Protein AF-A0A261TR67-F1 (afdb_monomer)

Radius of gyration: 23.07 Å; Cα contacts (8 Å, |Δi|>4): 241; chains: 1; bounding box: 90×41×58 Å

Solvent-accessible surface area (backbone atoms only — not comparable to full-atom values): 12686 Å² total; per-residue (Å²): 135,88,83,82,87,82,83,81,77,80,76,78,80,74,73,77,70,72,85,64,72,70,52,46,44,78,29,53,44,101,63,82,60,62,86,88,35,50,34,33,52,37,39,46,48,44,19,49,58,46,44,70,34,69,72,53,42,67,72,43,60,90,45,54,62,70,57,32,28,51,49,45,49,51,26,34,62,55,1,59,35,19,45,54,69,69,60,56,57,69,42,44,64,58,53,39,48,50,48,70,70,29,52,55,68,45,23,29,41,40,60,53,19,77,76,72,42,73,63,52,30,49,54,29,50,37,59,44,20,47,80,37,66,81,48,37,58,63,52,40,52,53,54,50,51,11,37,52,22,36,77,67,62,44,63,75,42,60,31,59,51,66,62,27,50,54,38,49,51,53,52,48,71,68,42,59,68,73,59,28,55,49,48,54,53,59,73,67,59,90,77,92,53,79,69,46,35,52,49,54,33,51,46,51,45,52,54,43,53,49,45,71,70,43,57,71,71,49,34,55,38,63,74,32,47,61,59,129

Structure (mmCIF, N/CA/C/O backbone):
data_AF-A0A261TR67-F1
#
_entry.id   AF-A0A261TR67-F1
#
loop_
_atom_site.group_PDB
_atom_site.id
_atom_site.type_symbol
_atom_site.label_atom_id
_atom_site.label_alt_id
_atom_site.label_comp_id
_atom_site.label_asym_id
_atom_site.label_entity_id
_atom_site.label_seq_id
_atom_site.pdbx_PDB_ins_code
_atom_site.Cartn_x
_atom_site.Cartn_y
_atom_site.Cartn_z
_atom_site.occupancy
_atom_site.B_iso_or_equiv
_atom_site.auth_seq_id
_atom_site.auth_comp_id
_atom_site.auth_asym_id
_atom_site.auth_atom_id
_atom_site.pdbx_PDB_model_num
ATOM 1 N N . MET A 1 1 ? 69.661 -19.006 -27.557 1.00 36.47 1 MET A N 1
ATOM 2 C CA . MET A 1 1 ? 69.128 -17.652 -27.284 1.00 36.47 1 MET A CA 1
ATOM 3 C C . MET A 1 1 ? 68.486 -17.147 -28.569 1.00 36.47 1 MET A C 1
ATOM 5 O O . MET A 1 1 ? 69.195 -17.077 -29.557 1.00 36.47 1 MET A O 1
ATOM 9 N N . LEU A 1 2 ? 67.144 -17.154 -28.618 1.00 39.19 2 LEU A N 1
ATOM 10 C CA . LEU A 1 2 ? 66.242 -15.979 -28.753 1.00 39.19 2 LEU A CA 1
ATOM 11 C C . LEU A 1 2 ? 66.043 -15.551 -30.225 1.00 39.19 2 LEU A C 1
ATOM 13 O O . LEU A 1 2 ? 67.024 -15.394 -30.930 1.00 39.19 2 LEU A O 1
ATOM 17 N N . ALA A 1 3 ? 64.848 -15.306 -30.766 1.00 37.69 3 ALA A N 1
ATOM 18 C CA . ALA A 1 3 ? 63.464 -15.450 -30.310 1.00 37.69 3 ALA A CA 1
ATOM 19 C C . ALA A 1 3 ? 62.542 -15.395 -31.556 1.00 37.69 3 ALA A C 1
ATOM 21 O O . ALA A 1 3 ? 62.846 -14.682 -32.511 1.00 37.69 3 ALA A O 1
ATOM 22 N N . LEU A 1 4 ? 61.426 -16.132 -31.542 1.00 41.47 4 LEU A N 1
ATOM 23 C CA . LEU A 1 4 ? 60.324 -16.047 -32.517 1.00 41.47 4 LEU A CA 1
ATOM 24 C C . LEU A 1 4 ? 59.269 -15.039 -32.020 1.00 41.47 4 LEU A C 1
ATOM 26 O O . LEU A 1 4 ? 59.035 -14.992 -30.809 1.00 41.47 4 LEU A O 1
ATOM 30 N N . PRO A 1 5 ? 58.582 -14.281 -32.896 1.00 50.47 5 PRO A N 1
ATOM 31 C CA . PRO A 1 5 ? 57.490 -13.417 -32.470 1.00 50.47 5 PRO A CA 1
ATOM 32 C C . PRO A 1 5 ? 56.182 -14.215 -32.346 1.00 50.47 5 PRO A C 1
ATOM 34 O O . PRO A 1 5 ? 55.689 -14.795 -33.313 1.00 50.47 5 PRO A O 1
ATOM 37 N N . LEU A 1 6 ? 55.608 -14.221 -31.139 1.00 40.62 6 LEU A N 1
ATOM 38 C CA . LEU A 1 6 ? 54.228 -14.633 -30.887 1.00 40.62 6 LEU A CA 1
ATOM 39 C C . LEU A 1 6 ? 53.278 -13.538 -31.387 1.00 40.62 6 LEU A C 1
ATOM 41 O O . LEU A 1 6 ? 53.292 -12.417 -30.879 1.00 40.62 6 LEU A O 1
ATOM 45 N N . MET A 1 7 ? 52.409 -13.880 -32.337 1.00 42.78 7 MET A N 1
ATOM 46 C CA . MET A 1 7 ? 51.213 -13.094 -32.619 1.00 42.78 7 MET A CA 1
ATOM 47 C C . MET A 1 7 ? 50.158 -13.389 -31.553 1.00 42.78 7 MET A C 1
ATOM 49 O O . MET A 1 7 ? 49.581 -14.475 -31.510 1.00 42.78 7 MET A O 1
ATOM 53 N N . ALA A 1 8 ? 49.914 -12.411 -30.685 1.00 43.06 8 ALA A N 1
ATOM 54 C CA . ALA A 1 8 ? 48.791 -12.418 -29.766 1.00 43.06 8 ALA A CA 1
ATOM 55 C C . ALA A 1 8 ? 47.503 -12.123 -30.551 1.00 43.06 8 ALA A C 1
ATOM 57 O O . ALA A 1 8 ? 47.230 -10.983 -30.923 1.00 43.06 8 ALA A O 1
ATOM 58 N N . GLN A 1 9 ? 46.707 -13.160 -30.810 1.00 46.25 9 GLN A N 1
ATOM 59 C CA . GLN A 1 9 ? 45.303 -12.983 -31.164 1.00 46.25 9 GLN A CA 1
ATOM 60 C C . GLN A 1 9 ? 44.569 -12.481 -29.919 1.00 46.25 9 GLN A C 1
ATOM 62 O O . GLN A 1 9 ? 44.330 -13.231 -28.973 1.00 46.25 9 GLN A O 1
ATOM 67 N N . ALA A 1 10 ? 44.225 -11.196 -29.917 1.00 41.97 10 ALA A N 1
ATOM 68 C CA . ALA A 1 10 ? 43.250 -10.651 -28.992 1.00 41.97 10 ALA A CA 1
ATOM 69 C C . ALA A 1 10 ? 41.889 -11.281 -29.317 1.00 41.97 10 ALA A C 1
ATOM 71 O O . ALA A 1 10 ? 41.207 -10.874 -30.255 1.00 41.97 10 ALA A O 1
ATOM 72 N N . GLN A 1 11 ? 41.508 -12.307 -28.557 1.00 43.16 11 GLN A N 1
ATOM 73 C CA . GLN A 1 11 ? 40.120 -12.738 -28.481 1.00 43.16 11 GLN A CA 1
ATOM 74 C C . GLN A 1 11 ? 39.342 -11.613 -27.800 1.00 43.16 11 GLN A C 1
ATOM 76 O O . GLN A 1 11 ? 39.343 -11.473 -26.578 1.00 43.16 11 GLN A O 1
ATOM 81 N N . THR A 1 12 ? 38.700 -10.774 -28.605 1.00 43.53 12 THR A N 1
ATOM 82 C CA . THR A 1 12 ? 37.614 -9.909 -28.165 1.00 43.53 12 THR A CA 1
ATOM 83 C C . THR A 1 12 ? 36.495 -10.808 -27.656 1.00 43.53 12 THR A C 1
ATOM 85 O O . THR A 1 12 ? 35.654 -11.293 -28.409 1.00 43.53 12 THR A O 1
ATOM 88 N N . GLY A 1 13 ? 36.507 -11.054 -26.347 1.00 39.78 13 GLY A N 1
ATOM 89 C CA . GLY A 1 13 ? 35.371 -11.578 -25.606 1.00 39.78 13 GLY A CA 1
ATOM 90 C C . GLY A 1 13 ? 34.236 -10.566 -25.673 1.00 39.78 13 GLY A C 1
ATOM 91 O O . GLY A 1 13 ? 34.026 -9.784 -24.749 1.00 39.78 13 GLY A O 1
ATOM 92 N N . GLN A 1 14 ? 33.521 -10.556 -26.795 1.00 41.66 14 GLN A N 1
ATOM 93 C CA . GLN A 1 14 ? 32.217 -9.938 -26.918 1.00 41.66 14 GLN A CA 1
ATOM 94 C C . GLN A 1 14 ? 31.299 -10.750 -26.008 1.00 41.66 14 GLN A C 1
ATOM 96 O O . GLN A 1 14 ? 30.750 -11.779 -26.396 1.00 41.66 14 GLN A O 1
ATOM 101 N N . ALA A 1 15 ? 31.213 -10.334 -24.744 1.00 41.44 15 ALA A N 1
ATOM 102 C CA . ALA A 1 15 ? 30.193 -10.813 -23.840 1.00 41.44 15 ALA A CA 1
ATOM 103 C C . ALA A 1 15 ? 28.859 -10.563 -24.542 1.00 41.44 15 ALA A C 1
ATOM 105 O O . ALA A 1 15 ? 28.424 -9.418 -24.667 1.00 41.44 15 ALA A O 1
ATOM 106 N N . MET A 1 16 ? 28.247 -11.633 -25.050 1.00 37.16 16 MET A N 1
ATOM 107 C CA . MET A 1 16 ? 26.843 -11.652 -25.418 1.00 37.16 16 MET A CA 1
ATOM 108 C C . MET A 1 16 ? 26.071 -11.207 -24.178 1.00 37.16 16 MET A C 1
ATOM 110 O O . MET A 1 16 ? 25.740 -12.017 -23.310 1.00 37.16 16 MET A O 1
ATOM 114 N N . ARG A 1 17 ? 25.814 -9.900 -24.057 1.00 47.16 17 ARG A N 1
ATOM 115 C CA . ARG A 1 17 ? 24.726 -9.405 -23.227 1.00 47.16 17 ARG A CA 1
ATOM 116 C C . ARG A 1 17 ? 23.510 -10.132 -23.764 1.00 47.16 17 ARG A C 1
ATOM 118 O O . ARG A 1 17 ? 23.147 -9.970 -24.920 1.00 47.16 17 ARG A O 1
ATOM 125 N N . SER A 1 18 ? 22.983 -11.043 -22.958 1.00 44.88 18 SER A N 1
ATOM 126 C CA . SER A 1 18 ? 21.746 -11.741 -23.257 1.00 44.88 18 SER A CA 1
ATOM 127 C C . SER A 1 18 ? 20.700 -10.666 -23.561 1.00 44.88 18 SER A C 1
ATOM 129 O O . SER A 1 18 ? 20.224 -10.023 -22.629 1.00 44.88 18 SER A O 1
ATOM 131 N N . ASP A 1 19 ? 20.340 -10.506 -24.836 1.00 59.09 19 ASP A N 1
ATOM 132 C CA . ASP A 1 19 ? 19.282 -9.624 -25.369 1.00 59.09 19 ASP A CA 1
ATOM 133 C C . ASP A 1 19 ? 17.875 -10.007 -24.875 1.00 59.09 19 ASP A C 1
ATOM 135 O O . ASP A 1 19 ? 16.849 -9.655 -25.456 1.00 59.09 19 ASP A O 1
ATOM 139 N N . ARG A 1 20 ? 17.791 -10.777 -23.786 1.00 64.62 20 ARG A N 1
ATOM 140 C CA . ARG A 1 20 ? 16.518 -11.070 -23.156 1.00 64.62 20 ARG A CA 1
ATOM 141 C C . ARG A 1 20 ? 15.983 -9.766 -22.571 1.00 64.62 20 ARG A C 1
ATOM 143 O O . ARG A 1 20 ? 16.667 -9.179 -21.729 1.00 64.62 20 ARG A O 1
ATOM 150 N N . PRO A 1 21 ? 14.770 -9.340 -22.967 1.00 76.44 21 PRO A N 1
ATOM 151 C CA . PRO A 1 21 ? 14.120 -8.213 -22.327 1.00 76.44 21 PRO A CA 1
ATOM 152 C C . PRO A 1 21 ? 14.059 -8.497 -20.827 1.00 76.44 21 PRO A C 1
ATOM 154 O O . PRO A 1 21 ? 13.651 -9.579 -20.399 1.00 76.44 21 PRO A O 1
ATOM 157 N N . ARG A 1 22 ? 14.535 -7.539 -20.039 1.00 90.56 22 ARG A N 1
ATOM 158 C CA . ARG A 1 22 ? 14.594 -7.620 -18.585 1.00 90.56 22 ARG A CA 1
ATOM 159 C C . ARG A 1 22 ? 13.969 -6.359 -18.007 1.00 90.56 22 ARG A C 1
ATOM 161 O O . ARG A 1 22 ? 14.092 -5.288 -18.595 1.00 90.56 22 ARG A O 1
ATOM 168 N N . VAL A 1 23 ? 13.297 -6.529 -16.876 1.00 95.44 23 VAL A N 1
ATOM 169 C CA . VAL A 1 23 ? 12.842 -5.441 -16.015 1.00 95.44 23 VAL A CA 1
ATOM 170 C C . VAL A 1 23 ? 13.986 -5.078 -15.077 1.00 95.44 23 VAL A C 1
ATOM 172 O O . VAL A 1 23 ? 14.542 -5.948 -14.395 1.00 95.44 23 VAL A O 1
ATOM 175 N N . GLU A 1 24 ? 14.337 -3.803 -15.040 1.00 94.44 24 GLU A N 1
ATOM 176 C CA . GLU A 1 24 ? 15.326 -3.252 -14.116 1.00 94.44 24 GLU A CA 1
ATOM 177 C C . GLU A 1 24 ? 14.637 -2.537 -12.948 1.00 94.44 24 GLU A C 1
ATOM 179 O O . GLU A 1 24 ? 13.488 -2.118 -13.058 1.00 94.44 24 GLU A O 1
ATOM 184 N N . ALA A 1 25 ? 15.321 -2.364 -11.811 1.00 92.56 25 ALA A N 1
ATOM 185 C CA . ALA A 1 25 ? 14.767 -1.600 -10.686 1.00 92.56 25 ALA A CA 1
ATOM 186 C C . ALA A 1 25 ? 14.358 -0.175 -11.110 1.00 92.56 25 ALA A C 1
ATOM 188 O O . ALA A 1 25 ? 13.331 0.345 -10.677 1.00 92.56 25 ALA A O 1
ATOM 189 N N . ALA A 1 26 ? 15.123 0.402 -12.037 1.00 91.69 26 ALA A N 1
ATOM 190 C CA . ALA A 1 26 ? 14.907 1.720 -12.618 1.00 91.69 26 ALA A CA 1
ATOM 191 C C . ALA A 1 26 ? 13.703 1.800 -13.583 1.00 91.69 26 ALA A C 1
ATOM 193 O O . ALA A 1 26 ? 13.310 2.908 -13.954 1.00 91.69 26 ALA A O 1
ATOM 194 N N . ASP A 1 27 ? 13.133 0.655 -13.985 1.00 94.38 27 ASP A N 1
ATOM 195 C CA . ASP A 1 27 ? 11.850 0.568 -14.697 1.00 94.38 27 ASP A CA 1
ATOM 196 C C . ASP A 1 27 ? 10.668 0.579 -13.718 1.00 94.38 27 ASP A C 1
ATOM 198 O O . ASP A 1 27 ? 9.533 0.819 -14.122 1.00 94.38 27 ASP A O 1
ATOM 202 N N . LEU A 1 28 ? 10.907 0.274 -12.436 1.00 93.38 28 LEU A N 1
ATOM 203 C CA . LEU A 1 28 ? 9.841 0.092 -11.460 1.00 93.38 28 LEU A CA 1
ATOM 204 C C . LEU A 1 28 ? 9.431 1.401 -10.797 1.00 93.38 28 LEU A C 1
ATOM 206 O O . LEU A 1 28 ? 8.238 1.593 -10.628 1.00 93.38 28 LEU A O 1
ATOM 210 N N . TYR A 1 29 ? 10.340 2.286 -10.390 1.00 90.12 29 TYR A N 1
ATOM 211 C CA . TYR A 1 29 ? 9.968 3.491 -9.633 1.00 90.12 29 TYR A CA 1
ATOM 212 C C . TYR A 1 29 ? 10.793 4.716 -10.034 1.00 90.12 29 TYR A C 1
ATOM 214 O O . TYR A 1 29 ? 11.961 4.598 -10.398 1.00 90.12 29 TYR A O 1
ATOM 222 N N . TYR A 1 30 ? 10.211 5.910 -9.868 1.00 84.56 30 TYR A N 1
ATOM 223 C CA . TYR A 1 30 ? 10.920 7.199 -9.916 1.00 84.56 30 TYR A CA 1
ATOM 224 C C . TYR A 1 30 ? 11.693 7.466 -8.610 1.00 84.56 30 TYR A C 1
ATOM 226 O O . TYR A 1 30 ? 11.598 8.535 -8.011 1.00 84.56 30 TYR A O 1
ATOM 234 N N . TYR A 1 31 ? 12.399 6.454 -8.113 1.00 83.88 31 TYR A N 1
ATOM 235 C CA . TYR A 1 31 ? 13.198 6.526 -6.898 1.00 83.88 31 TYR A CA 1
ATOM 236 C C . TYR A 1 31 ? 14.335 5.509 -6.976 1.00 83.88 31 TYR A C 1
ATOM 238 O O . TYR A 1 31 ? 14.102 4.328 -7.234 1.00 83.88 31 TYR A O 1
ATOM 246 N N . GLU A 1 32 ? 15.553 5.977 -6.727 1.00 86.12 32 GLU A N 1
ATOM 247 C CA . GLU A 1 32 ? 16.759 5.157 -6.685 1.00 86.12 32 GLU A CA 1
ATOM 248 C C . GLU A 1 32 ? 17.274 5.148 -5.235 1.00 86.12 32 GLU A C 1
ATOM 250 O O . GLU A 1 32 ? 17.797 6.166 -4.771 1.00 86.12 32 GLU A O 1
ATOM 255 N N . PRO A 1 33 ? 17.079 4.052 -4.473 1.00 85.00 33 PRO A N 1
ATOM 256 C CA . PRO A 1 33 ? 17.639 3.947 -3.130 1.00 85.00 33 PRO A CA 1
ATOM 257 C C . PRO A 1 33 ? 19.173 3.900 -3.168 1.00 85.00 33 PRO A C 1
ATOM 259 O O . PRO A 1 33 ? 19.755 3.551 -4.202 1.00 85.00 33 PRO A O 1
ATOM 262 N N . PRO A 1 34 ? 19.845 4.194 -2.039 1.00 86.81 34 PRO A N 1
ATOM 263 C CA . PRO A 1 34 ? 21.294 4.077 -1.934 1.00 86.81 34 PRO A CA 1
ATOM 264 C C . PRO A 1 34 ? 21.795 2.704 -2.403 1.00 86.81 34 PRO A C 1
ATOM 266 O O . PRO A 1 34 ? 21.277 1.657 -2.003 1.00 86.81 34 PRO A O 1
ATOM 269 N N . ALA A 1 35 ? 22.815 2.703 -3.263 1.00 87.56 35 ALA A N 1
ATOM 270 C CA . ALA A 1 35 ? 23.365 1.473 -3.821 1.00 87.56 35 ALA A CA 1
ATOM 271 C C . ALA A 1 35 ? 23.873 0.539 -2.709 1.00 87.56 35 ALA A C 1
ATOM 273 O O . ALA A 1 35 ? 24.618 0.954 -1.825 1.00 87.56 35 ALA A O 1
ATOM 274 N N . GLY A 1 36 ? 23.477 -0.735 -2.767 1.00 86.00 36 GLY A N 1
ATOM 275 C CA . GLY A 1 36 ? 23.843 -1.742 -1.764 1.00 86.00 36 GLY A CA 1
ATOM 276 C C . GLY A 1 36 ? 22.992 -1.734 -0.487 1.00 86.00 36 GLY A C 1
ATOM 277 O O . GLY A 1 36 ? 23.157 -2.642 0.325 1.00 86.00 36 GLY A O 1
ATOM 278 N N . GLY A 1 37 ? 22.068 -0.778 -0.330 1.00 92.06 37 GLY A N 1
ATOM 279 C CA . GLY A 1 37 ? 21.090 -0.762 0.760 1.00 92.06 37 GLY A CA 1
ATOM 280 C C . GLY A 1 37 ? 20.071 -1.901 0.667 1.00 92.06 37 GLY A C 1
ATOM 281 O O . GLY A 1 37 ? 19.875 -2.514 -0.393 1.00 92.06 37 GLY A O 1
ATOM 282 N N . ILE A 1 38 ? 19.388 -2.186 1.776 1.00 94.38 38 ILE A N 1
ATOM 283 C CA . ILE A 1 38 ? 18.350 -3.224 1.839 1.00 94.38 38 ILE A CA 1
ATOM 284 C C . ILE A 1 38 ? 17.215 -2.892 0.861 1.00 94.38 38 ILE A C 1
ATOM 286 O O . ILE A 1 38 ? 16.735 -3.783 0.152 1.00 94.38 38 ILE A O 1
ATOM 290 N N . ALA A 1 39 ? 16.844 -1.614 0.750 1.00 93.12 39 ALA A N 1
ATOM 291 C CA . ALA A 1 39 ? 15.836 -1.148 -0.197 1.00 93.12 39 ALA A CA 1
ATOM 292 C C . ALA A 1 39 ? 16.243 -1.416 -1.659 1.00 93.12 39 ALA A C 1
ATOM 294 O O . ALA A 1 39 ? 15.438 -1.915 -2.451 1.00 93.12 39 ALA A O 1
ATOM 295 N N . ALA A 1 40 ? 17.508 -1.159 -2.014 1.00 94.00 40 ALA A N 1
ATOM 296 C CA . ALA A 1 40 ? 18.038 -1.440 -3.350 1.00 94.00 40 ALA A CA 1
ATOM 297 C C . ALA A 1 40 ? 18.006 -2.942 -3.665 1.00 94.00 40 ALA A C 1
ATOM 299 O O . ALA A 1 40 ? 17.540 -3.358 -4.728 1.00 94.00 40 ALA A O 1
ATOM 300 N N . VAL A 1 41 ? 18.415 -3.780 -2.707 1.00 95.31 41 VAL A N 1
ATOM 301 C CA . VAL A 1 41 ? 18.370 -5.241 -2.854 1.00 95.31 41 VAL A CA 1
ATOM 302 C C . VAL A 1 41 ? 16.934 -5.745 -3.020 1.00 95.31 41 VAL A C 1
ATOM 304 O O . VAL A 1 41 ? 16.692 -6.644 -3.835 1.00 95.31 41 VAL A O 1
ATOM 307 N N . ALA A 1 42 ? 15.977 -5.191 -2.272 1.00 95.00 42 ALA A N 1
ATOM 308 C CA . ALA A 1 42 ? 14.564 -5.543 -2.379 1.00 95.00 42 ALA A CA 1
ATOM 309 C C . ALA A 1 42 ? 13.998 -5.198 -3.767 1.00 95.00 42 ALA A C 1
ATOM 311 O O . ALA A 1 42 ? 13.359 -6.050 -4.392 1.00 95.00 42 ALA A O 1
ATOM 312 N N . LEU A 1 43 ? 14.304 -4.003 -4.286 1.00 94.94 43 LEU A N 1
ATOM 313 C CA . LEU A 1 43 ? 13.918 -3.579 -5.634 1.00 94.94 43 LEU A CA 1
ATOM 314 C C . LEU A 1 43 ? 14.517 -4.459 -6.728 1.00 94.94 43 LEU A C 1
ATOM 316 O O . LEU A 1 43 ? 13.800 -4.910 -7.622 1.00 94.94 43 LEU A O 1
ATOM 320 N N . ASP A 1 44 ? 15.805 -4.774 -6.636 1.00 95.31 44 ASP A N 1
ATOM 321 C CA . ASP A 1 44 ? 16.465 -5.654 -7.600 1.00 95.31 44 ASP A CA 1
ATOM 322 C C . ASP A 1 44 ? 15.878 -7.067 -7.589 1.00 95.31 44 ASP A C 1
ATOM 324 O O . ASP A 1 44 ? 15.826 -7.752 -8.616 1.00 95.31 44 ASP A O 1
ATOM 328 N N . ARG A 1 45 ? 15.460 -7.560 -6.417 1.00 96.50 45 ARG A N 1
ATOM 329 C CA . ARG A 1 45 ? 14.744 -8.838 -6.305 1.00 96.50 45 ARG A CA 1
ATOM 330 C C . ARG A 1 45 ? 13.369 -8.752 -6.962 1.00 96.50 45 ARG A C 1
ATOM 332 O O . ARG A 1 45 ? 13.089 -9.603 -7.799 1.00 96.50 45 ARG A O 1
ATOM 339 N N . LEU A 1 46 ? 12.584 -7.710 -6.682 1.00 97.38 46 LEU A N 1
ATOM 340 C CA . LEU A 1 46 ? 11.289 -7.484 -7.333 1.00 97.38 46 LEU A CA 1
ATOM 341 C C . LEU A 1 46 ? 11.422 -7.449 -8.864 1.00 97.38 46 LEU A C 1
ATOM 343 O O . LEU A 1 46 ? 10.726 -8.180 -9.566 1.00 97.38 46 LEU A O 1
ATOM 347 N N . ALA A 1 47 ? 12.371 -6.667 -9.384 1.00 97.12 47 ALA A N 1
ATOM 348 C CA . ALA A 1 47 ? 12.634 -6.552 -10.816 1.00 97.12 47 ALA A CA 1
ATOM 349 C C . ALA A 1 47 ? 13.036 -7.900 -11.441 1.00 97.12 47 ALA A C 1
ATOM 351 O O . ALA A 1 47 ? 12.565 -8.263 -12.522 1.00 97.12 47 ALA A O 1
ATOM 352 N N . ARG A 1 48 ? 13.862 -8.696 -10.746 1.00 97.06 48 ARG A N 1
ATOM 353 C CA . ARG A 1 48 ? 14.209 -10.063 -11.175 1.00 97.06 48 ARG A CA 1
ATOM 354 C C . ARG A 1 48 ? 13.007 -10.998 -11.181 1.00 97.06 48 ARG A C 1
ATOM 356 O O . ARG A 1 48 ? 12.870 -11.770 -12.126 1.00 97.06 48 ARG A O 1
ATOM 363 N N . ASP A 1 49 ? 12.161 -10.947 -10.161 1.00 97.88 49 ASP A N 1
ATOM 364 C CA . ASP A 1 49 ? 10.991 -11.819 -10.062 1.00 97.88 49 ASP A CA 1
ATOM 365 C C . ASP A 1 49 ? 9.961 -11.493 -11.146 1.00 97.88 49 ASP A C 1
ATOM 367 O O . ASP A 1 49 ? 9.442 -12.406 -11.789 1.00 97.88 49 ASP A O 1
ATOM 371 N N . LEU A 1 50 ? 9.754 -10.205 -11.435 1.00 98.00 50 LEU A N 1
ATOM 372 C CA . LEU A 1 50 ? 8.935 -9.728 -12.551 1.00 98.00 50 LEU A CA 1
ATOM 373 C C . LEU A 1 50 ? 9.536 -10.110 -13.910 1.00 98.00 50 LEU A C 1
ATOM 375 O O . LEU A 1 50 ? 8.819 -10.573 -14.792 1.00 98.00 50 LEU A O 1
ATOM 379 N N . SER A 1 51 ? 10.861 -10.026 -14.063 1.00 97.00 51 SER A N 1
ATOM 380 C CA . SER A 1 51 ? 11.558 -10.462 -15.284 1.00 97.00 51 SER A CA 1
ATOM 381 C C . SER A 1 51 ? 11.415 -11.960 -15.571 1.00 97.00 51 SER A C 1
ATOM 383 O O . SER A 1 51 ? 11.663 -12.396 -16.691 1.00 97.00 51 SER A O 1
ATOM 385 N N . ARG A 1 52 ? 11.049 -12.773 -14.574 1.00 96.69 52 ARG A N 1
ATOM 386 C CA . ARG A 1 52 ? 10.800 -14.212 -14.753 1.00 96.69 52 ARG A CA 1
ATOM 387 C C . ARG A 1 52 ? 9.379 -14.511 -15.224 1.00 96.69 52 ARG A C 1
ATOM 389 O O . ARG A 1 52 ? 9.107 -15.655 -15.573 1.00 96.69 52 ARG A O 1
ATOM 396 N N . GLN A 1 53 ? 8.491 -13.517 -15.244 1.00 97.62 53 GLN A N 1
ATOM 397 C CA . GLN A 1 53 ? 7.098 -13.688 -15.643 1.00 97.62 53 GLN A CA 1
ATOM 398 C C . GLN A 1 53 ? 6.935 -13.407 -17.147 1.00 97.62 53 GLN A C 1
ATOM 400 O O . GLN A 1 53 ? 7.107 -12.263 -17.578 1.00 97.62 53 GLN A O 1
ATOM 405 N N . PRO A 1 54 ? 6.553 -14.403 -17.973 1.00 96.00 54 PRO A N 1
ATOM 406 C CA . PRO A 1 54 ? 6.378 -14.206 -19.414 1.00 96.00 54 PRO A CA 1
ATOM 407 C C . PRO A 1 54 ? 5.325 -13.147 -19.761 1.00 96.00 54 PRO A C 1
ATOM 409 O O . PRO A 1 54 ? 5.467 -12.437 -20.752 1.00 96.00 54 PRO A O 1
ATOM 412 N N . GLU A 1 55 ? 4.268 -13.024 -18.953 1.00 96.06 55 GLU A N 1
ATOM 413 C CA . GLU A 1 55 ? 3.238 -11.991 -19.119 1.00 96.06 55 GLU A CA 1
ATOM 414 C C . GLU A 1 55 ? 3.750 -10.575 -18.871 1.00 96.06 55 GLU A C 1
ATOM 416 O O . GLU A 1 55 ? 3.391 -9.687 -19.638 1.00 96.06 55 GLU A O 1
ATOM 421 N N . VAL A 1 56 ? 4.642 -10.374 -17.896 1.00 97.44 56 VAL A N 1
ATOM 422 C CA . VAL A 1 56 ? 5.293 -9.073 -17.683 1.00 97.44 56 VAL A CA 1
ATOM 423 C C . VAL A 1 56 ? 6.160 -8.734 -18.889 1.00 97.44 56 VAL A C 1
ATOM 425 O O . VAL A 1 56 ? 5.978 -7.682 -19.496 1.00 97.44 56 VAL A O 1
ATOM 428 N N . LEU A 1 57 ? 7.060 -9.645 -19.281 1.00 96.06 57 LEU A N 1
ATOM 429 C CA . LEU A 1 57 ? 7.981 -9.409 -20.396 1.00 96.06 57 LEU A CA 1
ATOM 430 C C . LEU A 1 57 ? 7.241 -9.086 -21.694 1.00 96.06 57 LEU A C 1
ATOM 432 O O . LEU A 1 57 ? 7.675 -8.212 -22.436 1.00 96.06 57 LEU A O 1
ATOM 436 N N . ARG A 1 58 ? 6.107 -9.745 -21.952 1.00 95.25 58 ARG A N 1
ATOM 437 C CA . ARG A 1 58 ? 5.278 -9.482 -23.133 1.00 95.25 58 ARG A CA 1
ATOM 438 C C . ARG A 1 58 ? 4.737 -8.053 -23.169 1.00 95.25 58 ARG A C 1
ATOM 440 O O . ARG A 1 58 ? 4.683 -7.486 -24.251 1.00 95.25 58 ARG A O 1
ATOM 447 N N . GLN A 1 59 ? 4.344 -7.493 -22.023 1.00 96.12 59 GLN A N 1
ATOM 448 C CA . GLN A 1 59 ? 3.813 -6.127 -21.958 1.00 96.12 59 GLN A CA 1
ATOM 449 C C . GLN A 1 59 ? 4.903 -5.067 -22.112 1.00 96.12 59 GLN A C 1
ATOM 451 O O . GLN A 1 59 ? 4.663 -4.025 -22.708 1.00 96.12 59 GLN A O 1
ATOM 456 N N . VAL A 1 60 ? 6.104 -5.325 -21.586 1.00 95.75 60 VAL A N 1
ATOM 457 C CA . VAL A 1 60 ? 7.151 -4.293 -21.483 1.00 95.75 60 VAL A CA 1
ATOM 458 C C . VAL A 1 60 ? 8.238 -4.378 -22.551 1.00 95.75 60 VAL A C 1
ATOM 460 O O . VAL A 1 60 ? 9.059 -3.466 -22.644 1.00 95.75 60 VAL A O 1
ATOM 463 N N . ARG A 1 61 ? 8.278 -5.458 -23.346 1.00 93.19 61 ARG A N 1
ATOM 464 C CA . ARG A 1 61 ? 9.366 -5.735 -24.302 1.00 93.19 61 ARG A CA 1
ATOM 465 C C . ARG A 1 61 ? 9.657 -4.549 -25.215 1.00 93.19 61 ARG A C 1
ATOM 467 O O . ARG A 1 61 ? 10.816 -4.172 -25.346 1.00 93.19 61 ARG A O 1
ATOM 474 N N . ASP A 1 62 ? 8.606 -3.976 -25.791 1.00 93.81 62 ASP A N 1
ATOM 475 C CA . ASP A 1 62 ? 8.704 -2.955 -26.838 1.00 93.81 62 ASP A CA 1
ATOM 476 C C . ASP A 1 62 ? 8.527 -1.527 -26.274 1.00 93.81 62 ASP A C 1
ATOM 478 O O . ASP A 1 62 ? 8.476 -0.557 -27.025 1.00 93.81 62 ASP A O 1
ATOM 482 N N . LEU A 1 63 ? 8.439 -1.394 -24.943 1.00 95.38 63 LEU A N 1
ATOM 483 C CA . LEU A 1 63 ? 8.326 -0.115 -24.245 1.00 95.38 63 LEU A CA 1
ATOM 484 C C . LEU A 1 63 ? 9.710 0.442 -23.903 1.00 95.38 63 LEU A C 1
ATOM 486 O O . LEU A 1 63 ? 10.579 -0.295 -23.423 1.00 95.38 63 LEU A O 1
ATOM 490 N N . ASP A 1 64 ? 9.883 1.754 -24.071 1.00 94.75 64 ASP A N 1
ATOM 491 C CA . ASP A 1 64 ? 11.015 2.480 -23.493 1.00 94.75 64 ASP A CA 1
ATOM 492 C C . ASP A 1 64 ? 10.897 2.590 -21.961 1.00 94.75 64 ASP A C 1
ATOM 494 O O . ASP A 1 64 ? 9.868 2.263 -21.363 1.00 94.75 64 ASP A O 1
ATOM 498 N N . ARG A 1 65 ? 11.958 3.067 -21.302 1.00 92.50 65 ARG A N 1
ATOM 499 C CA . ARG A 1 65 ? 12.004 3.182 -19.835 1.00 92.50 65 ARG A CA 1
ATOM 500 C C . ARG A 1 65 ? 10.868 4.042 -19.264 1.00 92.50 65 ARG A C 1
ATOM 502 O O . ARG A 1 65 ? 10.311 3.693 -18.226 1.00 92.50 65 ARG A O 1
ATOM 509 N N . GLY A 1 66 ? 10.516 5.153 -19.912 1.00 93.88 66 GLY A N 1
ATOM 510 C CA . GLY A 1 66 ? 9.465 6.051 -19.424 1.00 93.88 66 GLY A CA 1
ATOM 511 C C . GLY A 1 66 ? 8.080 5.405 -19.499 1.00 93.88 66 GLY A C 1
ATOM 512 O O . GLY A 1 66 ? 7.296 5.478 -18.549 1.00 93.88 66 GLY A O 1
ATOM 513 N N . ALA A 1 67 ? 7.807 4.696 -20.593 1.00 95.94 67 ALA A N 1
ATOM 514 C CA . ALA A 1 67 ? 6.582 3.931 -20.765 1.00 95.94 67 ALA A CA 1
ATOM 515 C C . ALA A 1 67 ? 6.508 2.732 -19.803 1.00 95.94 67 ALA A C 1
ATOM 517 O O . ALA A 1 67 ? 5.443 2.464 -19.249 1.00 95.94 67 ALA A O 1
ATOM 518 N N . ARG A 1 68 ? 7.629 2.050 -19.525 1.00 96.31 68 ARG A N 1
ATOM 519 C CA . ARG A 1 68 ? 7.697 0.982 -18.507 1.00 96.31 68 ARG A CA 1
ATOM 520 C C . ARG A 1 68 ? 7.397 1.497 -17.103 1.00 96.31 68 ARG A C 1
ATOM 522 O O . ARG A 1 68 ? 6.598 0.884 -16.399 1.00 96.31 68 ARG A O 1
ATOM 529 N N . LEU A 1 69 ? 7.987 2.630 -16.721 1.00 94.00 69 LEU A N 1
ATOM 530 C CA . LEU A 1 69 ? 7.722 3.290 -15.438 1.00 94.00 69 LEU A CA 1
ATOM 531 C C . LEU A 1 69 ? 6.241 3.631 -15.272 1.00 94.00 69 LEU A C 1
ATOM 533 O O . LEU A 1 69 ? 5.649 3.348 -14.225 1.00 94.00 69 LEU A O 1
ATOM 537 N N . THR A 1 70 ? 5.636 4.193 -16.319 1.00 94.44 70 THR A N 1
ATOM 538 C CA . THR A 1 70 ? 4.198 4.490 -16.355 1.00 94.44 70 THR A CA 1
ATOM 539 C C . THR A 1 70 ? 3.381 3.211 -16.181 1.00 94.44 70 THR A C 1
ATOM 541 O O . THR A 1 70 ? 2.579 3.115 -15.251 1.00 94.44 70 THR A O 1
ATOM 544 N N . PHE A 1 71 ? 3.674 2.187 -16.988 1.00 96.06 71 PHE A N 1
ATOM 545 C CA . PHE A 1 71 ? 3.017 0.885 -16.922 1.00 96.06 71 PHE A CA 1
ATOM 546 C C . PHE A 1 71 ? 3.075 0.271 -15.515 1.00 96.06 71 PHE A C 1
ATOM 548 O O . PHE A 1 71 ? 2.039 -0.097 -14.967 1.00 96.06 71 PHE A O 1
ATOM 555 N N . PHE A 1 72 ? 4.252 0.180 -14.886 1.00 96.31 72 PHE A N 1
ATOM 556 C CA . PHE A 1 72 ? 4.368 -0.429 -13.555 1.00 96.31 72 PHE A CA 1
ATOM 557 C C . PHE A 1 72 ? 3.687 0.400 -12.463 1.00 96.31 72 PHE A C 1
ATOM 559 O O . PHE A 1 72 ? 3.144 -0.163 -11.510 1.00 96.31 72 PHE A O 1
ATOM 566 N N . THR A 1 73 ? 3.678 1.727 -12.593 1.00 93.19 73 THR A N 1
ATOM 567 C CA . THR A 1 73 ? 2.966 2.613 -11.664 1.00 93.19 73 THR A CA 1
ATOM 568 C C . THR A 1 73 ? 1.461 2.375 -11.721 1.00 93.19 73 THR A C 1
ATOM 570 O O . THR A 1 73 ? 0.838 2.149 -10.680 1.00 93.19 73 THR A O 1
ATOM 573 N N . GLU A 1 74 ? 0.892 2.326 -12.923 1.00 93.69 74 GLU A N 1
ATOM 574 C CA . GLU A 1 74 ? -0.523 2.017 -13.134 1.00 93.69 74 GLU A CA 1
ATOM 575 C C . GLU A 1 74 ? -0.865 0.588 -12.702 1.00 93.69 74 GLU A C 1
ATOM 577 O O . GLU A 1 74 ? -1.835 0.380 -11.969 1.00 93.69 74 GLU A O 1
ATOM 582 N N . ALA A 1 75 ? -0.033 -0.389 -13.078 1.00 96.38 75 ALA A N 1
ATOM 583 C CA . ALA A 1 75 ? -0.244 -1.796 -12.766 1.00 96.38 75 ALA A CA 1
ATOM 584 C C . ALA A 1 75 ? -0.290 -2.053 -11.257 1.00 96.38 75 ALA A C 1
ATOM 586 O O . ALA A 1 75 ? -1.139 -2.803 -10.786 1.00 96.38 75 ALA A O 1
ATOM 587 N N . ARG A 1 76 ? 0.572 -1.409 -10.463 1.00 94.50 76 ARG A N 1
ATOM 588 C CA . ARG A 1 76 ? 0.511 -1.526 -8.998 1.00 94.50 76 ARG A CA 1
ATOM 589 C C . ARG A 1 76 ? -0.717 -0.839 -8.413 1.00 94.50 76 ARG A C 1
ATOM 591 O O . ARG A 1 76 ? -1.368 -1.406 -7.536 1.00 94.50 76 ARG A O 1
ATOM 598 N N . ALA A 1 77 ? -1.040 0.366 -8.886 1.00 91.44 77 ALA A N 1
ATOM 599 C CA . ALA A 1 77 ? -2.174 1.133 -8.379 1.00 91.44 77 ALA A CA 1
ATOM 600 C C . ALA A 1 77 ? -3.517 0.433 -8.643 1.00 91.44 77 ALA A C 1
ATOM 602 O O . ALA A 1 77 ? -4.343 0.314 -7.735 1.00 91.44 77 ALA A O 1
ATOM 603 N N . ASP A 1 78 ? -3.723 -0.066 -9.861 1.00 94.94 78 ASP A N 1
ATOM 604 C CA . ASP A 1 78 ? -4.899 -0.857 -10.229 1.00 94.94 78 ASP A CA 1
ATOM 605 C C . ASP A 1 78 ? -4.850 -2.259 -9.599 1.00 94.94 78 ASP A C 1
ATOM 607 O O . ASP A 1 78 ? -5.842 -2.732 -9.049 1.00 94.94 78 ASP A O 1
ATOM 611 N N . GLY A 1 79 ? -3.677 -2.888 -9.584 1.00 96.38 79 GLY A N 1
ATOM 612 C CA . GLY A 1 79 ? -3.430 -4.207 -9.013 1.00 96.38 79 GLY A CA 1
ATOM 613 C C . GLY A 1 79 ? -3.788 -4.342 -7.538 1.00 96.38 79 GLY A C 1
ATOM 614 O O . GLY A 1 79 ? -4.471 -5.291 -7.157 1.00 96.38 79 GLY A O 1
ATOM 615 N N . ARG A 1 80 ? -3.431 -3.357 -6.704 1.00 93.38 80 ARG A N 1
ATOM 616 C CA . ARG A 1 80 ? -3.824 -3.332 -5.282 1.00 93.38 80 ARG A CA 1
ATOM 617 C C . ARG A 1 80 ? -5.334 -3.341 -5.072 1.00 93.38 80 ARG A C 1
ATOM 619 O O . ARG A 1 80 ? -5.806 -3.896 -4.085 1.00 93.38 80 ARG A O 1
ATOM 626 N N . ARG A 1 81 ? -6.098 -2.768 -6.009 1.00 94.88 81 ARG A N 1
ATOM 627 C CA . ARG A 1 81 ? -7.570 -2.799 -5.989 1.00 94.88 81 ARG A CA 1
ATOM 628 C C . ARG A 1 81 ? -8.139 -4.144 -6.417 1.00 94.88 81 ARG A C 1
ATOM 630 O O . ARG A 1 81 ? -9.344 -4.324 -6.348 1.00 94.88 81 ARG A O 1
ATOM 637 N N . ARG A 1 82 ? -7.305 -5.074 -6.875 1.00 97.31 82 ARG A N 1
ATOM 638 C CA . ARG A 1 82 ? -7.689 -6.406 -7.361 1.00 97.31 82 ARG A CA 1
ATOM 639 C C . ARG A 1 82 ? -7.107 -7.535 -6.515 1.00 97.31 82 ARG A C 1
ATOM 641 O O . ARG A 1 82 ? -7.335 -8.705 -6.818 1.00 97.31 82 ARG A O 1
ATOM 648 N N . LEU A 1 83 ? -6.348 -7.203 -5.469 1.00 97.19 83 LEU A N 1
ATOM 649 C CA . LEU A 1 83 ? -5.770 -8.201 -4.580 1.00 97.19 83 LEU A CA 1
ATOM 650 C C . LEU A 1 83 ? -6.873 -8.977 -3.842 1.00 97.19 83 LEU A C 1
ATOM 652 O O . LEU A 1 83 ? -7.844 -8.375 -3.365 1.00 97.19 83 LEU A O 1
ATOM 656 N N . PRO A 1 84 ? -6.732 -10.307 -3.697 1.00 95.75 84 PRO A N 1
ATOM 657 C CA . PRO A 1 84 ? -7.622 -11.099 -2.860 1.00 95.75 84 PRO A CA 1
ATOM 658 C C . PRO A 1 84 ? -7.631 -10.597 -1.413 1.00 95.75 84 PRO A C 1
ATOM 660 O O . PRO A 1 84 ? -6.608 -10.155 -0.889 1.00 95.75 84 PRO A O 1
ATOM 663 N N . THR A 1 85 ? -8.772 -10.731 -0.732 1.00 94.31 85 THR A N 1
ATOM 664 C CA . THR A 1 85 ? -8.913 -10.318 0.675 1.00 94.31 85 THR A CA 1
ATOM 665 C C . THR A 1 85 ? -7.858 -10.974 1.566 1.00 94.31 85 THR A C 1
ATOM 667 O O . THR A 1 85 ? -7.250 -10.277 2.366 1.00 94.31 85 THR A O 1
ATOM 670 N N . ALA A 1 86 ? -7.557 -12.261 1.364 1.00 93.56 86 ALA A N 1
ATOM 671 C CA . ALA A 1 86 ? -6.534 -12.968 2.137 1.00 93.56 86 ALA A CA 1
ATOM 672 C C . ALA A 1 86 ? -5.135 -12.331 2.008 1.00 93.56 86 ALA A C 1
ATOM 674 O O . ALA A 1 86 ? -4.425 -12.204 3.002 1.00 93.56 86 ALA A O 1
ATOM 675 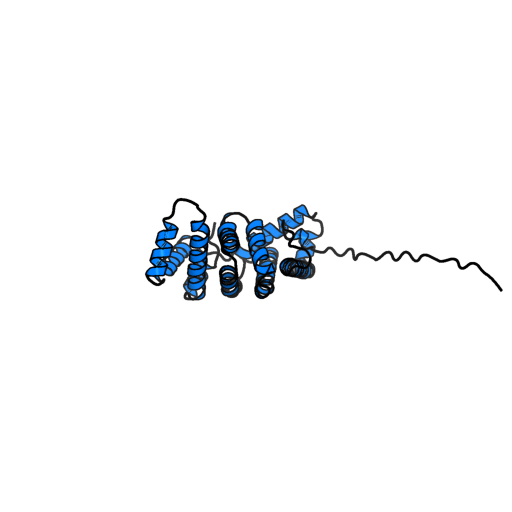N N . THR A 1 87 ? -4.751 -11.875 0.810 1.00 94.81 87 THR A N 1
ATOM 676 C CA . THR A 1 87 ? -3.476 -11.172 0.585 1.00 94.81 87 THR A CA 1
ATOM 677 C C . THR A 1 87 ? -3.456 -9.825 1.306 1.00 94.81 87 THR A C 1
ATOM 679 O O . THR A 1 87 ? -2.459 -9.461 1.928 1.00 94.81 87 THR A O 1
ATOM 682 N N . LEU A 1 88 ? -4.569 -9.086 1.263 1.00 94.19 88 LEU A N 1
ATOM 683 C CA . LEU A 1 88 ? -4.696 -7.805 1.960 1.00 94.19 88 LEU A CA 1
ATOM 684 C C . LEU A 1 88 ? -4.687 -7.977 3.484 1.00 94.19 88 LEU A C 1
ATOM 686 O O . LEU A 1 88 ? -4.082 -7.162 4.176 1.00 94.19 88 LEU A O 1
ATOM 690 N N . GLU A 1 89 ? -5.310 -9.032 4.011 1.00 93.19 89 GLU A N 1
ATOM 691 C CA . GLU A 1 89 ? -5.288 -9.372 5.438 1.00 93.19 89 GLU A CA 1
ATOM 692 C C . GLU A 1 89 ? -3.881 -9.757 5.901 1.00 93.19 89 GLU A C 1
ATOM 694 O O . GLU A 1 89 ? -3.405 -9.239 6.912 1.00 93.19 89 GLU A O 1
ATOM 699 N N . ALA A 1 90 ? -3.185 -10.601 5.133 1.00 92.25 90 ALA A N 1
ATOM 700 C CA . ALA A 1 90 ? -1.820 -11.030 5.435 1.00 92.25 90 ALA A CA 1
ATOM 701 C C . ALA A 1 90 ? -0.816 -9.863 5.462 1.00 92.25 90 ALA A C 1
ATOM 703 O O . ALA A 1 90 ? 0.181 -9.927 6.178 1.00 92.25 90 ALA A O 1
ATOM 704 N N . ALA A 1 91 ? -1.091 -8.773 4.737 1.00 92.50 91 ALA A N 1
ATOM 705 C CA . ALA A 1 91 ? -0.249 -7.579 4.735 1.00 92.50 91 ALA A CA 1
ATOM 706 C C . ALA A 1 91 ? -0.415 -6.695 5.989 1.00 92.50 91 ALA A C 1
ATOM 708 O O . ALA A 1 91 ? 0.477 -5.901 6.294 1.00 92.50 91 ALA A O 1
ATOM 709 N N . GLN A 1 92 ? -1.524 -6.802 6.736 1.00 93.31 92 GLN A N 1
ATOM 710 C CA . GLN A 1 92 ? -1.826 -5.866 7.833 1.00 93.31 92 GLN A CA 1
ATOM 711 C C . GLN A 1 92 ? -0.789 -5.858 8.970 1.00 93.31 92 GLN A C 1
ATOM 713 O O . GLN A 1 92 ? -0.440 -4.764 9.423 1.00 93.31 92 GLN A O 1
ATOM 718 N N . PRO A 1 93 ? -0.247 -7.006 9.426 1.00 93.00 93 PRO A N 1
ATOM 719 C CA . PRO A 1 93 ? 0.811 -7.008 10.436 1.00 93.00 93 PRO A CA 1
ATOM 720 C C . PRO A 1 93 ? 2.091 -6.309 9.963 1.00 93.00 93 PRO A C 1
ATOM 722 O O . PRO A 1 93 ? 2.700 -5.572 10.734 1.00 93.00 93 PRO A O 1
ATOM 725 N N . ALA A 1 94 ? 2.471 -6.478 8.692 1.00 92.69 94 ALA A N 1
ATOM 726 C CA . ALA A 1 94 ? 3.641 -5.809 8.124 1.00 92.69 94 ALA A CA 1
ATOM 727 C C . ALA A 1 94 ? 3.431 -4.290 8.017 1.00 92.69 94 ALA A C 1
ATOM 729 O O . ALA A 1 94 ? 4.348 -3.528 8.302 1.00 92.69 94 ALA A O 1
ATOM 730 N N . ILE A 1 95 ? 2.216 -3.838 7.675 1.00 93.06 95 ILE A N 1
ATOM 731 C CA . ILE A 1 95 ? 1.863 -2.408 7.673 1.00 93.06 95 ILE A CA 1
ATOM 732 C C . ILE A 1 95 ? 1.956 -1.825 9.088 1.00 93.06 95 ILE A C 1
ATOM 734 O O . ILE A 1 95 ? 2.497 -0.736 9.262 1.00 93.06 95 ILE A O 1
ATOM 738 N N . LEU A 1 96 ? 1.455 -2.540 10.101 1.00 94.38 96 LEU A N 1
ATOM 739 C CA . LEU A 1 96 ? 1.573 -2.103 11.492 1.00 94.38 96 LEU A CA 1
ATOM 740 C C . LEU A 1 96 ? 3.038 -1.999 11.921 1.00 94.38 96 LEU A C 1
ATOM 742 O O . LEU A 1 96 ? 3.433 -0.978 12.480 1.00 94.38 96 LEU A O 1
ATOM 746 N N . LEU A 1 97 ? 3.839 -3.025 11.626 1.00 94.50 97 LEU A N 1
ATOM 747 C CA . LEU A 1 97 ? 5.257 -3.037 11.964 1.00 94.50 97 LEU A CA 1
ATOM 748 C C . LEU A 1 97 ? 5.998 -1.886 11.271 1.00 94.50 97 LEU A C 1
ATOM 750 O O . LEU A 1 97 ? 6.744 -1.169 11.927 1.00 94.50 97 LEU A O 1
ATOM 754 N N . LEU A 1 98 ? 5.716 -1.636 9.991 1.00 94.38 98 LEU A N 1
ATOM 755 C CA . LEU A 1 98 ? 6.266 -0.502 9.248 1.00 94.38 98 LEU A CA 1
ATOM 756 C C . LEU A 1 98 ? 5.967 0.832 9.945 1.00 94.38 98 LEU A C 1
ATOM 758 O O . LEU A 1 98 ? 6.877 1.628 10.155 1.00 94.38 98 LEU A O 1
ATOM 762 N N . LEU A 1 99 ? 4.723 1.064 10.374 1.00 94.62 99 LEU A N 1
ATOM 763 C CA . LEU A 1 99 ? 4.361 2.286 11.103 1.00 94.62 99 LEU A CA 1
ATOM 764 C C . LEU A 1 99 ? 5.027 2.373 12.485 1.00 94.62 99 LEU A C 1
ATOM 766 O O . LEU A 1 99 ? 5.376 3.467 12.931 1.00 94.62 99 LEU A O 1
ATOM 770 N N . GLN A 1 100 ? 5.183 1.247 13.182 1.00 95.00 100 GLN A N 1
ATOM 771 C CA . GLN A 1 100 ? 5.800 1.190 14.512 1.00 95.00 100 GLN A CA 1
ATOM 772 C C . GLN A 1 100 ? 7.311 1.431 14.477 1.00 95.00 100 GLN A C 1
ATOM 774 O O . GLN A 1 100 ? 7.842 2.019 15.415 1.00 95.00 100 GLN A O 1
ATOM 779 N N . ARG A 1 101 ? 7.987 0.987 13.414 1.00 95.31 101 ARG A N 1
ATOM 780 C CA . ARG A 1 101 ? 9.442 1.096 13.257 1.00 95.31 101 ARG A CA 1
ATOM 781 C C . ARG A 1 101 ? 9.902 2.392 12.605 1.00 95.31 101 ARG A C 1
ATOM 783 O O . ARG A 1 101 ? 10.996 2.865 12.882 1.00 95.31 101 ARG A O 1
ATOM 790 N N . ALA A 1 102 ? 9.049 2.993 11.786 1.00 94.44 102 ALA A N 1
ATOM 791 C CA . ALA A 1 102 ? 9.320 4.285 11.186 1.00 94.44 102 ALA A CA 1
ATOM 792 C C . ALA A 1 102 ? 9.557 5.372 12.252 1.00 94.44 102 ALA A C 1
ATOM 794 O O . ALA A 1 102 ? 8.800 5.497 13.224 1.00 94.44 102 ALA A O 1
ATOM 795 N N . THR A 1 103 ? 10.561 6.221 12.023 1.00 93.38 103 THR A N 1
ATOM 796 C CA . THR A 1 103 ? 10.700 7.498 12.738 1.00 93.38 103 THR A CA 1
ATOM 797 C C . THR A 1 103 ? 9.446 8.356 12.537 1.00 93.38 103 THR A C 1
ATOM 799 O O . THR A 1 103 ? 8.657 8.121 11.622 1.00 93.38 103 THR A O 1
ATOM 802 N N . THR A 1 104 ? 9.238 9.387 13.361 1.00 90.69 104 THR A N 1
ATOM 803 C CA . THR A 1 104 ? 8.066 10.272 13.221 1.00 90.69 104 THR A CA 1
ATOM 804 C C . THR A 1 104 ? 7.941 10.860 11.814 1.00 90.69 104 THR A C 1
ATOM 806 O O . THR A 1 104 ? 6.851 10.864 11.249 1.00 90.69 104 THR A O 1
ATOM 809 N N . LEU A 1 105 ? 9.055 11.301 11.219 1.00 89.62 105 LEU A N 1
ATOM 810 C CA . LEU A 1 105 ? 9.051 11.875 9.873 1.00 89.62 105 LEU A CA 1
ATOM 811 C C . LEU A 1 105 ? 8.709 10.829 8.805 1.00 89.62 105 LEU A C 1
ATOM 813 O O . LEU A 1 105 ? 7.901 11.098 7.920 1.00 89.62 105 LEU A O 1
ATOM 817 N N . GLU A 1 106 ? 9.296 9.636 8.892 1.00 92.56 106 GLU A N 1
ATOM 818 C CA . GLU A 1 106 ? 9.016 8.556 7.943 1.00 92.56 106 GLU A CA 1
ATOM 819 C C . GLU A 1 106 ? 7.576 8.078 8.048 1.00 92.56 106 GLU A C 1
ATOM 821 O O . GLU A 1 106 ? 6.903 7.931 7.034 1.00 92.56 106 GLU A O 1
ATOM 826 N N . CYS A 1 107 ? 7.080 7.881 9.267 1.00 92.50 107 CYS A N 1
ATOM 827 C CA . CYS A 1 107 ? 5.704 7.482 9.496 1.00 92.50 107 CYS A CA 1
ATOM 828 C C . CYS A 1 107 ? 4.739 8.543 8.947 1.00 92.50 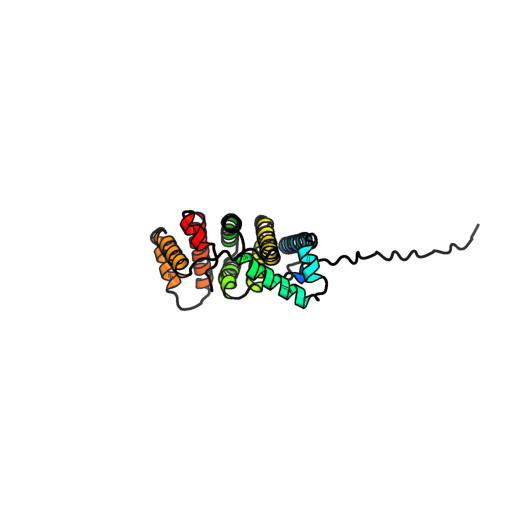107 CYS A C 1
ATOM 830 O O . CYS A 1 107 ? 3.790 8.190 8.247 1.00 92.50 107 CYS A O 1
ATOM 832 N N . TYR A 1 108 ? 5.008 9.832 9.181 1.00 89.50 108 TYR A N 1
ATOM 833 C CA . TYR A 1 108 ? 4.193 10.914 8.636 1.00 89.50 108 TYR A CA 1
ATOM 834 C C . TYR A 1 108 ? 4.206 10.868 7.107 1.00 89.50 108 TYR A C 1
ATOM 836 O O . TYR A 1 108 ? 3.153 10.904 6.476 1.00 89.50 108 TYR A O 1
ATOM 844 N N . GLY A 1 109 ? 5.383 10.670 6.510 1.00 89.38 109 GLY A N 1
ATOM 845 C CA . GLY A 1 109 ? 5.540 10.456 5.076 1.00 89.38 109 GLY A CA 1
ATOM 846 C C . GLY A 1 109 ? 4.723 9.276 4.542 1.00 89.38 109 GLY A C 1
ATOM 847 O O . GLY A 1 109 ? 3.997 9.432 3.562 1.00 89.38 109 GLY A O 1
ATOM 848 N N . VAL A 1 110 ? 4.770 8.117 5.205 1.00 89.88 110 VAL A N 1
ATOM 849 C CA . VAL A 1 110 ? 3.980 6.921 4.856 1.00 89.88 110 VAL A CA 1
ATOM 850 C C . VAL A 1 110 ? 2.478 7.200 4.934 1.00 89.88 110 VAL A C 1
ATOM 852 O O . VAL A 1 110 ? 1.728 6.788 4.045 1.00 89.88 110 VAL A O 1
ATOM 855 N N . VAL A 1 111 ? 2.025 7.878 5.991 1.00 88.88 111 VAL A N 1
ATOM 856 C CA . VAL A 1 111 ? 0.610 8.209 6.213 1.00 88.88 111 VAL A CA 1
ATOM 857 C C . VAL A 1 111 ? 0.123 9.193 5.153 1.00 88.88 111 VAL A C 1
ATOM 859 O O . VAL A 1 111 ? -0.864 8.914 4.472 1.00 88.88 111 VAL A O 1
ATOM 862 N N . MET A 1 112 ? 0.846 10.294 4.952 1.00 86.00 112 MET A N 1
ATOM 863 C CA . MET A 1 112 ? 0.475 11.341 4.001 1.00 86.00 112 MET A CA 1
ATOM 864 C C . MET A 1 112 ? 0.560 10.873 2.553 1.00 86.00 112 MET A C 1
ATOM 866 O O . MET A 1 112 ? -0.284 11.233 1.735 1.00 86.00 112 MET A O 1
ATOM 870 N N . ALA A 1 113 ? 1.521 10.012 2.220 1.00 83.75 113 ALA A N 1
ATOM 871 C CA . ALA A 1 113 ? 1.671 9.509 0.862 1.00 83.75 113 ALA A CA 1
ATOM 872 C C . ALA A 1 113 ? 0.485 8.660 0.380 1.00 83.75 113 ALA A C 1
ATOM 874 O O . ALA A 1 113 ? 0.307 8.498 -0.825 1.00 83.75 113 ALA A O 1
ATOM 875 N N . ARG A 1 114 ? -0.382 8.177 1.283 1.00 73.94 114 ARG A N 1
ATOM 876 C CA . ARG A 1 114 ? -1.664 7.559 0.899 1.00 73.94 114 ARG A CA 1
ATOM 877 C C . ARG A 1 114 ? -2.619 8.543 0.203 1.00 73.94 114 ARG A C 1
ATOM 879 O O . ARG A 1 114 ? -3.537 8.086 -0.474 1.00 73.94 114 ARG A O 1
ATOM 886 N N . PHE A 1 115 ? -2.396 9.851 0.352 1.00 75.00 115 PHE A N 1
ATOM 887 C CA . PHE A 1 115 ? -3.220 10.928 -0.205 1.00 75.00 115 PHE A CA 1
ATOM 888 C C . PHE A 1 115 ? -2.557 11.694 -1.360 1.00 75.00 115 PHE A C 1
ATOM 890 O O . PHE A 1 115 ? -3.247 12.438 -2.051 1.00 75.00 115 PHE A O 1
ATOM 897 N N . LEU A 1 116 ? -1.246 11.534 -1.568 1.00 69.69 116 LEU A N 1
ATOM 898 C CA . LEU A 1 116 ? -0.479 12.295 -2.560 1.00 69.69 116 LEU A CA 1
ATOM 899 C C . LEU A 1 116 ? -0.377 11.535 -3.888 1.00 69.69 116 LEU A C 1
ATOM 901 O O . LEU A 1 116 ? -1.177 11.746 -4.796 1.00 69.69 116 LEU A O 1
ATOM 905 N N . ASP A 1 117 ? 0.590 10.623 -3.994 1.00 79.50 117 ASP A N 1
ATOM 906 C CA . ASP A 1 117 ? 0.802 9.791 -5.171 1.00 79.50 117 ASP A CA 1
ATOM 907 C C . ASP A 1 117 ? 1.564 8.498 -4.830 1.00 79.50 117 ASP A C 1
ATOM 909 O O 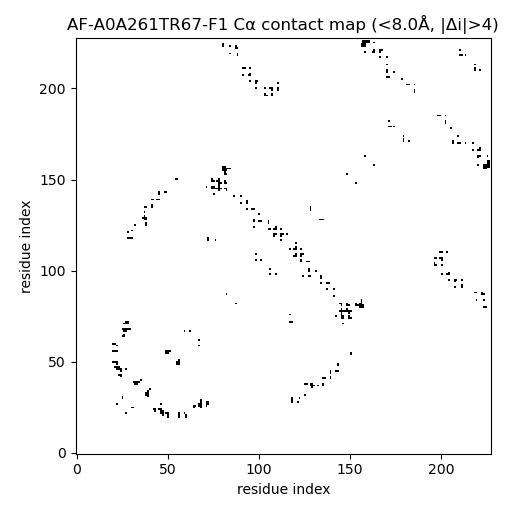. ASP A 1 117 ? 2.136 8.317 -3.750 1.00 79.50 117 ASP A O 1
ATOM 913 N N . GLU A 1 118 ? 1.559 7.573 -5.786 1.00 79.19 118 GLU A N 1
ATOM 914 C CA . GLU A 1 118 ? 2.150 6.245 -5.645 1.00 79.19 118 GLU A CA 1
ATOM 915 C C . GLU A 1 118 ? 3.677 6.254 -5.486 1.00 79.19 118 GLU A C 1
ATOM 917 O O . GLU A 1 118 ? 4.242 5.394 -4.803 1.00 79.19 118 GLU A O 1
ATOM 922 N N . THR A 1 119 ? 4.348 7.231 -6.092 1.00 81.56 119 THR A N 1
ATOM 923 C CA . THR A 1 119 ? 5.804 7.375 -6.031 1.00 81.56 119 THR A CA 1
ATOM 924 C C . THR A 1 119 ? 6.232 7.762 -4.621 1.00 81.56 119 THR A C 1
ATOM 926 O O . THR A 1 119 ? 7.140 7.141 -4.062 1.00 81.56 119 THR A O 1
ATOM 929 N N . GLN A 1 120 ? 5.551 8.734 -4.005 1.00 84.06 120 GLN A N 1
ATOM 930 C CA . GLN A 1 120 ? 5.818 9.133 -2.622 1.00 84.06 120 GLN A CA 1
ATOM 931 C C . GLN A 1 120 ? 5.568 7.978 -1.651 1.00 84.06 120 GLN A C 1
ATOM 933 O O . GLN A 1 120 ? 6.364 7.773 -0.734 1.00 84.06 120 GLN A O 1
ATOM 938 N N . ARG A 1 121 ? 4.514 7.177 -1.874 1.00 87.00 121 ARG A N 1
ATOM 939 C CA . ARG A 1 121 ? 4.202 6.019 -1.016 1.00 87.00 121 ARG A CA 1
ATOM 940 C C . ARG A 1 121 ? 5.371 5.047 -0.977 1.00 87.00 121 ARG A C 1
ATOM 942 O O . ARG A 1 121 ? 5.790 4.609 0.092 1.00 87.00 121 ARG A O 1
ATOM 949 N N . VAL A 1 122 ? 5.898 4.708 -2.148 1.00 87.44 122 VAL A N 1
ATOM 950 C CA . VAL A 1 122 ? 6.986 3.735 -2.254 1.00 87.44 122 VAL A CA 1
ATOM 951 C C . VAL A 1 122 ? 8.274 4.299 -1.682 1.00 87.44 122 VAL A C 1
ATOM 953 O O . VAL A 1 122 ? 8.952 3.592 -0.945 1.00 87.44 122 VAL A O 1
ATOM 956 N N . ARG A 1 123 ? 8.591 5.566 -1.967 1.00 89.44 123 ARG A N 1
ATOM 957 C CA . ARG A 1 123 ? 9.776 6.227 -1.416 1.00 89.44 123 ARG A CA 1
ATOM 958 C C . ARG A 1 123 ? 9.813 6.131 0.109 1.00 89.44 123 ARG A C 1
ATOM 960 O O . ARG A 1 123 ? 10.835 5.734 0.660 1.00 89.44 123 ARG A O 1
ATOM 967 N N . TRP A 1 124 ? 8.712 6.467 0.781 1.00 91.50 124 TRP A N 1
ATOM 968 C CA . TRP A 1 124 ? 8.655 6.421 2.242 1.00 91.50 124 TRP A CA 1
ATOM 969 C C . TRP A 1 124 ? 8.691 4.996 2.792 1.00 91.50 124 TRP A C 1
ATOM 971 O O . TRP A 1 124 ? 9.400 4.746 3.761 1.00 91.50 124 TRP A O 1
ATOM 981 N N . ASN A 1 125 ? 8.020 4.041 2.142 1.00 91.75 125 ASN A N 1
ATOM 982 C CA . ASN A 1 125 ? 8.129 2.635 2.534 1.00 91.75 125 ASN A CA 1
ATOM 983 C C . ASN A 1 125 ? 9.569 2.117 2.409 1.00 91.75 125 ASN A C 1
ATOM 985 O O . ASN A 1 125 ? 10.054 1.436 3.307 1.00 91.75 125 ASN A O 1
ATOM 989 N N . LEU A 1 126 ? 10.254 2.445 1.310 1.00 91.94 126 LEU A N 1
ATOM 990 C CA . LEU A 1 126 ? 11.633 2.022 1.075 1.00 91.94 126 LEU A CA 1
ATOM 991 C C . LEU A 1 126 ? 12.620 2.674 2.044 1.00 91.94 126 LEU A C 1
ATOM 993 O O . LEU A 1 126 ? 13.566 2.005 2.441 1.00 91.94 126 LEU A O 1
ATOM 997 N N . ALA A 1 127 ? 12.385 3.922 2.460 1.00 91.56 127 ALA A N 1
ATOM 998 C CA . ALA A 1 127 ? 13.193 4.569 3.492 1.00 91.56 127 ALA A CA 1
ATOM 999 C C . ALA A 1 127 ? 13.164 3.777 4.810 1.00 91.56 127 ALA A C 1
ATOM 1001 O O . ALA A 1 127 ? 14.220 3.496 5.365 1.00 91.56 127 ALA A O 1
ATOM 1002 N N . VAL A 1 128 ? 11.977 3.328 5.242 1.00 93.31 128 VAL A N 1
ATOM 1003 C CA . VAL A 1 128 ? 11.831 2.485 6.443 1.00 93.31 128 VAL A CA 1
ATOM 1004 C C . VAL A 1 128 ? 12.472 1.110 6.238 1.00 93.31 128 VAL A C 1
ATOM 1006 O O . VAL A 1 128 ? 13.207 0.627 7.090 1.00 93.31 128 VAL A O 1
ATOM 1009 N N . ILE A 1 129 ? 12.235 0.475 5.085 1.00 93.69 129 ILE A N 1
ATOM 1010 C CA . ILE A 1 129 ? 12.796 -0.849 4.760 1.00 93.69 129 ILE A CA 1
ATOM 1011 C C . ILE A 1 129 ? 14.330 -0.848 4.776 1.00 93.69 129 ILE A C 1
ATOM 1013 O O . ILE A 1 129 ? 14.931 -1.880 5.070 1.00 93.69 129 ILE A O 1
ATOM 1017 N N . ASP A 1 130 ? 14.972 0.280 4.463 1.00 92.19 130 ASP A N 1
ATOM 1018 C CA . ASP A 1 130 ? 16.432 0.347 4.402 1.00 92.19 130 ASP A CA 1
ATOM 1019 C C . ASP A 1 130 ? 17.105 0.137 5.766 1.00 92.19 130 ASP A C 1
ATOM 1021 O O . ASP A 1 130 ? 18.245 -0.322 5.818 1.00 92.19 130 ASP A O 1
ATOM 1025 N N . HIS A 1 131 ? 16.390 0.399 6.865 1.00 91.50 131 HIS A N 1
ATOM 1026 C CA . HIS A 1 131 ? 16.854 0.121 8.228 1.00 91.50 131 HIS A CA 1
ATOM 1027 C C . HIS A 1 131 ? 16.048 -0.959 8.969 1.00 91.50 131 HIS A C 1
ATOM 1029 O O . HIS A 1 131 ? 16.457 -1.372 10.050 1.00 91.50 131 HIS A O 1
ATOM 1035 N N . GLU A 1 132 ? 14.993 -1.507 8.355 1.00 93.88 132 GLU A N 1
ATOM 1036 C CA . GLU A 1 132 ? 14.133 -2.566 8.916 1.00 93.88 132 GLU A CA 1
ATOM 1037 C C . GLU A 1 132 ? 13.998 -3.752 7.926 1.00 93.88 132 GLU A C 1
ATOM 1039 O O . GLU A 1 132 ? 13.003 -3.878 7.195 1.00 93.88 132 GLU A O 1
ATOM 1044 N N . PRO A 1 133 ? 15.013 -4.637 7.843 1.00 92.00 133 PRO A N 1
ATOM 1045 C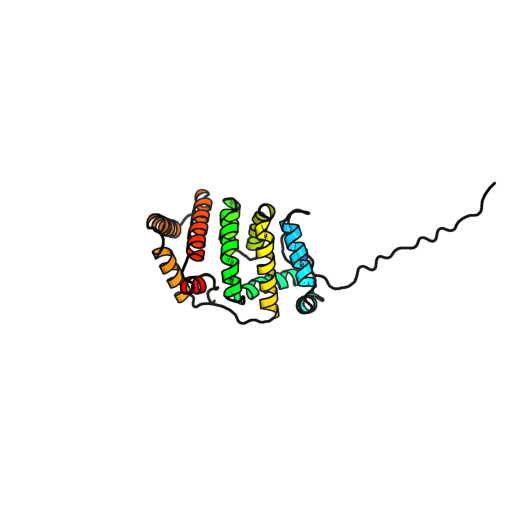 CA . PRO A 1 133 ? 15.122 -5.660 6.799 1.00 92.00 133 PRO A CA 1
ATOM 1046 C C . PRO A 1 133 ? 13.990 -6.687 6.768 1.00 92.00 133 PRO A C 1
ATOM 1048 O O . PRO A 1 133 ? 13.686 -7.231 5.701 1.00 92.00 133 PRO A O 1
ATOM 1051 N N . GLU A 1 134 ? 13.346 -6.962 7.899 1.00 93.81 134 GLU A N 1
ATOM 1052 C CA . GLU A 1 134 ? 12.204 -7.873 7.979 1.00 93.81 134 GLU A CA 1
ATOM 1053 C C . GLU A 1 134 ? 11.002 -7.410 7.143 1.00 93.81 134 GLU A C 1
ATOM 1055 O O . GLU A 1 134 ? 10.186 -8.237 6.729 1.00 93.81 134 GLU A O 1
ATOM 1060 N N . LEU A 1 135 ? 10.907 -6.112 6.835 1.00 94.25 135 LEU A N 1
ATOM 1061 C CA . LEU A 1 135 ? 9.826 -5.545 6.029 1.00 94.25 135 LEU A CA 1
ATOM 1062 C C . LEU A 1 135 ? 10.044 -5.736 4.522 1.00 94.25 135 LEU A C 1
ATOM 1064 O O . LEU A 1 135 ? 9.080 -5.702 3.755 1.00 94.25 135 LEU A O 1
ATOM 1068 N N . ALA A 1 136 ? 11.283 -5.989 4.083 1.00 95.19 136 ALA A N 1
ATOM 1069 C CA . ALA A 1 136 ? 11.632 -6.083 2.665 1.00 95.19 136 ALA A CA 1
ATOM 1070 C C . ALA A 1 136 ? 10.904 -7.230 1.942 1.00 95.19 136 ALA A C 1
ATOM 1072 O O . ALA A 1 136 ? 10.471 -7.078 0.797 1.00 95.19 136 ALA A O 1
ATOM 1073 N N . GLY A 1 137 ? 10.775 -8.386 2.602 1.00 95.00 137 GLY A N 1
ATOM 1074 C CA . GLY A 1 137 ? 10.105 -9.571 2.057 1.00 95.00 137 GLY A CA 1
ATOM 1075 C C . GLY A 1 137 ? 8.609 -9.340 1.817 1.00 95.00 137 GLY A C 1
ATOM 1076 O O . GLY A 1 137 ? 8.193 -9.373 0.656 1.00 95.00 137 GLY A O 1
ATOM 1077 N N . PRO A 1 138 ? 7.828 -9.042 2.874 1.00 94.75 138 PRO A N 1
ATOM 1078 C CA . PRO A 1 138 ?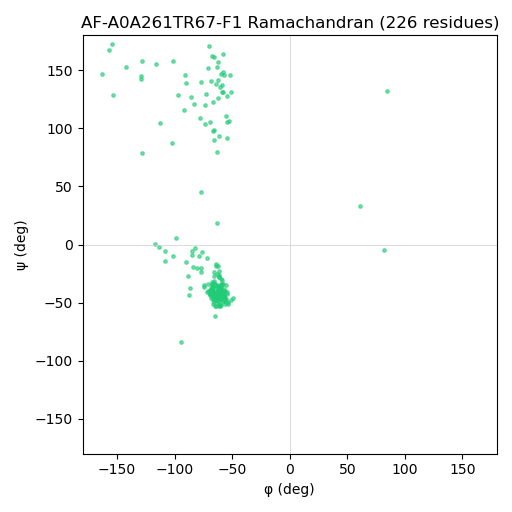 6.397 -8.758 2.763 1.00 94.75 138 PRO A CA 1
ATOM 1079 C C . PRO A 1 138 ? 6.080 -7.608 1.804 1.00 94.75 138 PRO A C 1
ATOM 1081 O O . PRO A 1 138 ? 5.134 -7.696 1.023 1.00 94.75 138 PRO A O 1
ATOM 1084 N N . TRP A 1 139 ? 6.890 -6.542 1.817 1.00 94.75 139 TRP A N 1
ATOM 1085 C CA . TRP A 1 139 ? 6.725 -5.434 0.880 1.00 94.75 139 TRP A CA 1
ATOM 1086 C C . TRP A 1 139 ? 6.894 -5.895 -0.573 1.00 94.75 139 TRP A C 1
ATOM 1088 O O . TRP A 1 139 ? 6.003 -5.674 -1.391 1.00 94.75 139 TRP A O 1
ATOM 1098 N N . ARG A 1 140 ? 7.986 -6.603 -0.895 1.00 96.06 140 ARG A N 1
ATOM 1099 C CA . ARG A 1 140 ? 8.246 -7.119 -2.251 1.00 96.06 140 ARG A CA 1
ATOM 1100 C C . ARG A 1 140 ? 7.116 -8.022 -2.740 1.00 96.06 140 ARG A C 1
ATOM 1102 O O . ARG A 1 140 ? 6.720 -7.916 -3.897 1.00 96.06 140 ARG A O 1
ATOM 1109 N N . GLU A 1 141 ? 6.629 -8.918 -1.886 1.00 96.12 141 GLU A N 1
ATOM 1110 C CA . GLU A 1 141 ? 5.541 -9.844 -2.225 1.00 96.12 141 GLU A CA 1
ATOM 1111 C C . GLU A 1 141 ? 4.253 -9.091 -2.546 1.00 96.12 141 GLU A C 1
ATOM 1113 O O . GLU A 1 141 ? 3.651 -9.329 -3.589 1.00 96.12 141 GLU A O 1
ATOM 1118 N N . HIS A 1 142 ? 3.89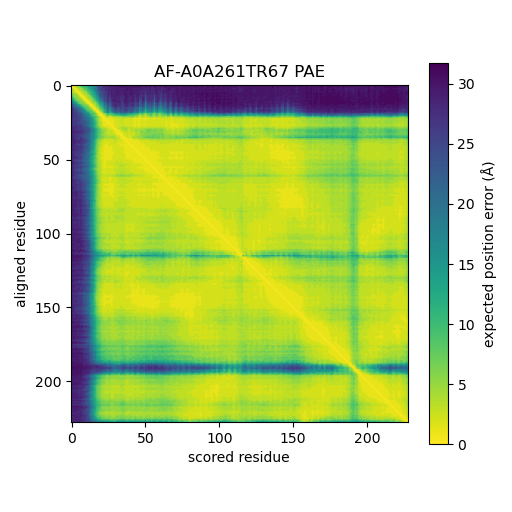6 -8.100 -1.728 1.00 95.25 142 HIS A N 1
ATOM 1119 C CA . HIS A 1 142 ? 2.727 -7.262 -1.975 1.00 95.25 142 HIS A CA 1
ATOM 1120 C C . HIS A 1 142 ? 2.822 -6.480 -3.298 1.00 95.25 142 HIS A C 1
ATOM 1122 O O . HIS A 1 142 ? 1.844 -6.392 -4.047 1.00 95.25 142 HIS A O 1
ATOM 1128 N N . GLU A 1 143 ? 3.990 -5.912 -3.611 1.00 96.00 143 GLU A N 1
ATOM 1129 C CA . GLU A 1 143 ? 4.212 -5.180 -4.865 1.00 96.00 143 GLU A CA 1
ATOM 1130 C C . GLU A 1 143 ? 4.178 -6.115 -6.085 1.00 96.00 143 GLU A C 1
ATOM 1132 O O . GLU A 1 143 ? 3.563 -5.779 -7.100 1.00 96.00 143 GLU A O 1
ATOM 1137 N N . PHE A 1 144 ? 4.779 -7.306 -5.978 1.00 98.06 144 PHE A N 1
ATOM 1138 C CA . PHE A 1 144 ? 4.721 -8.334 -7.016 1.00 98.06 144 PHE A CA 1
ATOM 1139 C C . PHE A 1 144 ? 3.276 -8.774 -7.275 1.00 98.06 144 PHE A C 1
ATOM 1141 O O . PHE A 1 144 ? 2.803 -8.692 -8.409 1.00 98.06 144 PHE A O 1
ATOM 1148 N N . ASP A 1 145 ? 2.549 -9.166 -6.227 1.00 98.00 145 ASP A N 1
ATOM 1149 C CA . ASP A 1 145 ? 1.162 -9.623 -6.331 1.00 98.00 145 ASP A CA 1
ATOM 1150 C C . ASP A 1 145 ? 0.254 -8.548 -6.928 1.00 98.00 145 ASP A C 1
ATOM 1152 O O . ASP A 1 145 ? -0.636 -8.865 -7.716 1.00 98.00 145 ASP A O 1
ATOM 1156 N N . SER A 1 146 ? 0.509 -7.272 -6.620 1.00 97.00 146 SER A N 1
ATOM 1157 C CA . SER A 1 146 ? -0.227 -6.150 -7.209 1.00 97.00 146 SER A CA 1
ATOM 1158 C C . SER A 1 146 ? -0.049 -6.113 -8.730 1.00 97.00 146 SER A C 1
ATOM 1160 O O . SER A 1 146 ? -1.036 -6.139 -9.465 1.00 97.00 146 SER A O 1
ATOM 1162 N N . VAL A 1 147 ? 1.193 -6.128 -9.228 1.00 98.12 147 VAL A N 1
ATOM 1163 C CA . VAL A 1 147 ? 1.457 -6.128 -10.680 1.00 98.12 147 VAL A CA 1
ATOM 1164 C C . VAL A 1 147 ? 0.806 -7.337 -11.356 1.00 98.12 147 VAL A C 1
ATOM 1166 O O . VAL A 1 147 ? 0.171 -7.202 -12.404 1.00 98.12 147 VAL A O 1
ATOM 1169 N N . MET A 1 148 ? 0.908 -8.517 -10.743 1.00 98.56 148 MET A N 1
ATOM 1170 C CA . MET A 1 148 ? 0.333 -9.739 -11.302 1.00 98.56 148 MET A CA 1
ATOM 1171 C C . MET A 1 148 ? -1.200 -9.727 -11.289 1.00 98.56 148 MET A C 1
ATOM 1173 O O . MET A 1 148 ? -1.819 -10.193 -12.244 1.00 98.56 148 MET A O 1
ATOM 1177 N N . ALA A 1 149 ? -1.833 -9.169 -10.255 1.00 98.19 149 ALA A N 1
ATOM 1178 C CA . ALA A 1 149 ? -3.286 -9.026 -10.181 1.00 98.19 149 ALA A CA 1
ATOM 1179 C C . ALA A 1 149 ? -3.836 -8.123 -11.297 1.00 98.19 149 ALA A C 1
ATOM 1181 O O . ALA A 1 149 ? -4.871 -8.441 -11.890 1.00 98.19 149 ALA A O 1
ATOM 1182 N N . HIS A 1 150 ? -3.123 -7.038 -11.619 1.00 98.00 150 HIS A N 1
ATOM 1183 C CA . HIS A 1 150 ? -3.433 -6.183 -12.765 1.00 98.00 150 HIS A CA 1
ATOM 1184 C C . HIS A 1 150 ? -3.287 -6.938 -14.091 1.00 98.00 150 HIS A C 1
ATOM 1186 O O . HIS A 1 150 ? -4.238 -7.007 -14.867 1.00 98.00 150 HIS A O 1
ATOM 1192 N N . LEU A 1 151 ? -2.129 -7.565 -14.323 1.00 98.00 151 LEU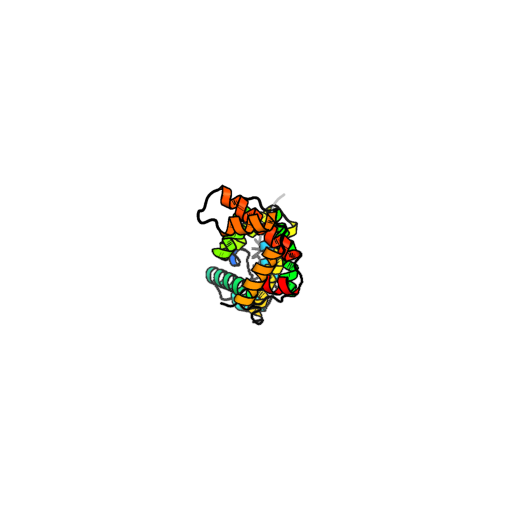 A N 1
ATOM 1193 C CA . LEU A 1 151 ? -1.832 -8.285 -15.568 1.00 98.00 151 LEU A CA 1
ATOM 1194 C C . LEU A 1 151 ? -2.806 -9.428 -15.860 1.00 98.00 151 LEU A C 1
ATOM 1196 O O . LEU A 1 151 ? -3.136 -9.689 -17.016 1.00 98.00 151 LEU A O 1
ATOM 1200 N N . ARG A 1 152 ? -3.271 -10.106 -14.811 1.00 97.50 152 ARG A N 1
ATOM 1201 C CA . ARG A 1 152 ? -4.235 -11.207 -14.907 1.00 97.50 152 ARG A CA 1
ATOM 1202 C C . ARG A 1 152 ? -5.681 -10.729 -15.009 1.00 97.50 152 ARG A C 1
ATOM 1204 O O . ARG A 1 152 ? -6.575 -11.558 -15.136 1.00 97.50 152 ARG A O 1
ATOM 1211 N N . GLY A 1 153 ? -5.922 -9.419 -14.933 1.00 97.00 153 GLY A N 1
ATOM 1212 C CA . GLY A 1 153 ? -7.260 -8.844 -15.016 1.00 97.00 153 GLY A CA 1
ATOM 1213 C C . GLY A 1 153 ? -8.186 -9.319 -13.897 1.00 97.00 153 GLY A C 1
ATOM 1214 O O . GLY A 1 153 ? -9.386 -9.458 -14.129 1.00 97.00 153 GLY A O 1
ATOM 1215 N N . LEU A 1 154 ? -7.650 -9.582 -12.696 1.00 97.62 154 LEU A N 1
ATOM 1216 C CA . LEU A 1 154 ? -8.458 -10.027 -11.555 1.00 97.62 154 LEU A CA 1
ATOM 1217 C C . LEU A 1 154 ? -9.573 -9.010 -11.258 1.00 97.62 154 LEU A C 1
ATOM 1219 O O . LEU A 1 154 ? -9.360 -7.813 -11.448 1.00 97.62 154 LEU A O 1
ATOM 1223 N N . PRO A 1 155 ? -10.769 -9.424 -10.813 1.00 96.75 155 PRO A N 1
ATOM 1224 C CA . PRO A 1 155 ? -11.844 -8.480 -10.530 1.00 96.75 155 PRO A CA 1
ATOM 1225 C C . PRO A 1 155 ? -11.426 -7.480 -9.447 1.00 96.75 155 PRO A C 1
ATOM 1227 O O . PRO A 1 155 ? -10.683 -7.817 -8.525 1.00 96.75 155 PRO A O 1
ATOM 1230 N N . LYS A 1 156 ? -11.924 -6.243 -9.547 1.00 96.25 156 LYS A N 1
ATOM 1231 C CA . LYS A 1 156 ? -11.735 -5.252 -8.484 1.00 96.25 156 LYS A CA 1
ATOM 1232 C C . LYS A 1 156 ? -12.403 -5.757 -7.204 1.00 96.25 156 LYS A C 1
ATOM 1234 O O . LYS A 1 156 ? -13.577 -6.119 -7.213 1.00 96.25 156 LYS A O 1
ATOM 1239 N N . ASN A 1 157 ? -11.634 -5.791 -6.129 1.00 95.56 157 ASN A N 1
ATOM 1240 C CA . ASN A 1 157 ? -12.039 -6.194 -4.798 1.00 95.56 157 ASN A CA 1
ATOM 1241 C C . ASN A 1 157 ? -12.232 -4.928 -3.963 1.00 95.56 157 ASN A C 1
ATOM 1243 O O . ASN A 1 157 ? -11.301 -4.415 -3.346 1.00 95.56 157 ASN A O 1
ATOM 1247 N N . GLU A 1 158 ? -13.439 -4.380 -4.035 1.00 94.75 158 GLU A N 1
ATOM 1248 C CA . GLU A 1 158 ? -13.792 -3.075 -3.483 1.00 94.75 158 GLU A CA 1
ATOM 1249 C C . GLU A 1 158 ? -15.022 -3.188 -2.599 1.00 94.75 158 GLU A C 1
ATOM 1251 O O . GLU A 1 158 ? -15.833 -4.106 -2.742 1.00 94.75 158 GLU A O 1
ATOM 1256 N N . VAL A 1 159 ? -15.169 -2.224 -1.700 1.00 95.44 159 VAL A N 1
ATOM 1257 C CA . VAL A 1 159 ? -16.335 -2.109 -0.825 1.00 95.44 159 VAL A CA 1
ATOM 1258 C C . VAL A 1 159 ? -17.104 -0.834 -1.101 1.00 95.44 159 VAL A C 1
ATOM 1260 O O . VAL A 1 159 ? -16.560 0.160 -1.591 1.00 95.44 159 VAL A O 1
ATOM 1263 N N . ASP A 1 160 ? -18.388 -0.883 -0.766 1.00 95.31 160 ASP A N 1
ATOM 1264 C CA . ASP A 1 160 ? -19.237 0.294 -0.749 1.00 95.31 160 ASP A CA 1
ATOM 1265 C C . ASP A 1 160 ? -18.654 1.365 0.202 1.00 95.31 160 ASP A C 1
ATOM 1267 O O . ASP A 1 160 ? -18.288 1.030 1.337 1.00 95.31 160 ASP A O 1
ATOM 1271 N N . PRO A 1 161 ? -18.533 2.633 -0.238 1.00 94.88 161 PRO A N 1
ATOM 1272 C CA . PRO A 1 161 ? -17.965 3.697 0.584 1.00 94.88 161 PRO A CA 1
ATOM 1273 C C . PRO A 1 161 ? -18.693 3.896 1.915 1.00 94.88 161 PRO A C 1
ATOM 1275 O O . PRO A 1 161 ? -18.024 4.042 2.937 1.00 94.88 161 PRO A O 1
ATOM 1278 N N . ALA A 1 162 ? -20.029 3.827 1.932 1.00 95.12 162 ALA A N 1
ATOM 1279 C CA . ALA A 1 162 ? -20.807 4.023 3.153 1.00 95.12 162 ALA A CA 1
ATOM 1280 C C . ALA A 1 162 ? -20.635 2.840 4.117 1.00 95.12 162 ALA A C 1
ATOM 1282 O O . ALA A 1 162 ? -20.464 3.036 5.319 1.00 95.12 162 ALA A O 1
ATOM 1283 N N . ALA A 1 163 ? -20.592 1.605 3.608 1.00 95.25 163 ALA A N 1
ATOM 1284 C CA . ALA A 1 163 ? -20.286 0.435 4.436 1.00 95.25 163 ALA A CA 1
ATOM 1285 C C . ALA A 1 163 ? -18.886 0.522 5.073 1.00 95.25 163 ALA A C 1
ATOM 1287 O O . ALA A 1 163 ? -18.701 0.138 6.233 1.00 95.25 163 ALA A O 1
ATOM 1288 N N . ARG A 1 164 ? -17.901 1.041 4.330 1.00 94.81 164 ARG A N 1
ATOM 1289 C CA . ARG A 1 164 ? -16.539 1.262 4.829 1.00 94.81 164 ARG A CA 1
ATOM 1290 C C . ARG A 1 164 ? -16.479 2.374 5.872 1.00 94.81 164 ARG A C 1
ATOM 1292 O O . ARG A 1 164 ? -15.807 2.204 6.883 1.00 94.81 164 ARG A O 1
ATOM 1299 N N . GLU A 1 165 ? -17.180 3.479 5.650 1.00 93.69 165 GLU A N 1
ATOM 1300 C CA . GLU A 1 165 ? -17.300 4.576 6.615 1.00 93.69 165 GLU A CA 1
ATOM 1301 C C . GLU A 1 165 ? -17.939 4.097 7.924 1.00 93.69 165 GLU A C 1
ATOM 1303 O O . GLU A 1 165 ? -17.386 4.300 9.001 1.00 93.69 165 GLU A O 1
ATOM 1308 N N . GLN A 1 166 ? -19.038 3.345 7.844 1.00 95.12 166 GLN A N 1
ATOM 1309 C CA . GLN A 1 166 ? -19.661 2.748 9.025 1.00 95.12 166 GLN A CA 1
ATOM 1310 C C . GLN A 1 166 ? -18.723 1.778 9.755 1.00 95.12 166 GLN A C 1
ATOM 1312 O O . GLN A 1 166 ? -18.748 1.705 10.982 1.00 95.12 166 GLN A O 1
ATOM 1317 N N . ALA A 1 167 ? -17.901 1.017 9.025 1.00 95.75 167 ALA A N 1
ATOM 1318 C CA . ALA A 1 167 ? -16.893 0.158 9.638 1.00 95.75 167 ALA A CA 1
ATOM 1319 C C . ALA A 1 167 ? -15.796 0.970 10.344 1.00 95.75 167 ALA A C 1
ATOM 1321 O O . ALA A 1 167 ? -15.336 0.549 11.404 1.00 95.75 167 ALA A O 1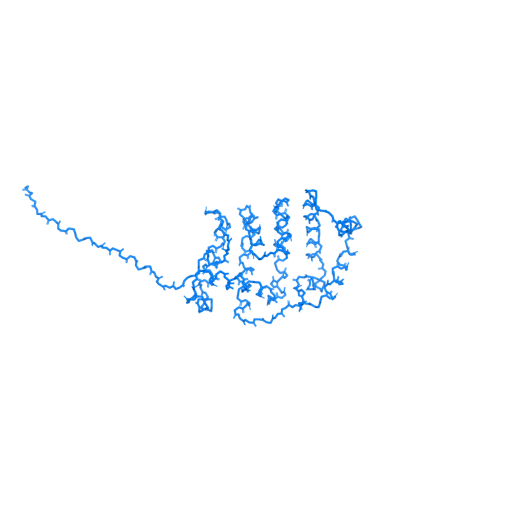
ATOM 1322 N N . TRP A 1 168 ? -15.407 2.129 9.800 1.00 93.94 168 TRP A N 1
ATOM 1323 C CA . TRP A 1 168 ? -14.471 3.043 10.459 1.00 93.94 168 TRP A CA 1
ATOM 1324 C C . TRP A 1 168 ? -15.060 3.595 11.753 1.00 93.94 168 TRP A C 1
ATOM 1326 O O . TRP A 1 168 ? -14.395 3.520 12.782 1.00 93.94 168 TRP A O 1
ATOM 1336 N N . ASN A 1 169 ? -16.316 4.045 11.733 1.00 93.56 169 ASN A N 1
ATOM 1337 C CA . ASN A 1 169 ? -16.996 4.538 12.934 1.00 93.56 169 ASN A CA 1
ATOM 1338 C C . ASN A 1 169 ? -17.065 3.454 14.016 1.00 93.56 169 ASN A C 1
ATOM 1340 O O . ASN A 1 169 ? -16.656 3.699 15.145 1.00 93.56 169 ASN A O 1
ATOM 1344 N N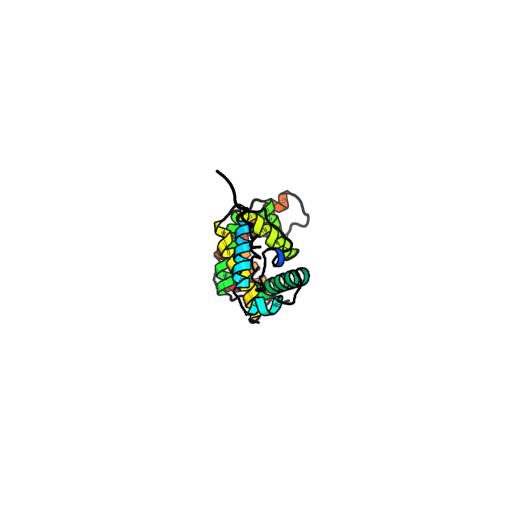 . ARG A 1 170 ? -17.455 2.220 13.660 1.00 95.25 170 ARG A N 1
ATOM 1345 C CA . ARG A 1 170 ? -17.456 1.090 14.608 1.00 95.25 170 ARG A CA 1
ATOM 1346 C C . ARG A 1 170 ? -16.065 0.767 15.154 1.00 95.25 170 ARG A C 1
ATOM 1348 O O . ARG A 1 170 ? -15.941 0.426 16.327 1.00 95.25 170 ARG A O 1
ATOM 1355 N N . LEU A 1 171 ? -15.020 0.856 14.326 1.00 95.06 171 LEU A N 1
ATOM 1356 C CA . LEU A 1 171 ? -13.646 0.658 14.789 1.00 95.06 171 LEU A CA 1
ATOM 1357 C C . LEU A 1 171 ? -13.271 1.719 15.830 1.00 95.06 171 LEU A C 1
ATOM 1359 O O . LEU A 1 171 ? -12.753 1.360 16.882 1.00 95.06 171 LEU A O 1
ATOM 1363 N N . ILE A 1 172 ? -13.563 2.992 15.557 1.00 93.44 172 ILE A N 1
ATOM 1364 C CA . ILE A 1 172 ? -13.271 4.118 16.456 1.00 93.44 172 ILE A CA 1
ATOM 1365 C C . ILE A 1 172 ? -14.070 3.993 17.760 1.00 93.44 172 ILE A C 1
ATOM 1367 O O . ILE A 1 172 ? -13.505 4.113 18.843 1.00 93.44 172 ILE A O 1
ATOM 1371 N N . GLU A 1 173 ? -15.359 3.661 17.678 1.00 93.06 173 GLU A N 1
ATOM 1372 C CA . GLU A 1 173 ? -16.227 3.421 18.839 1.00 93.06 173 GLU A CA 1
ATOM 1373 C C . GLU A 1 173 ? -15.750 2.252 19.712 1.00 93.06 173 GLU A C 1
ATOM 1375 O O . GLU A 1 173 ? -16.001 2.247 20.917 1.00 93.06 173 GLU A O 1
ATOM 1380 N N . SER A 1 174 ? -15.053 1.273 19.123 1.00 93.38 174 SER A N 1
ATOM 1381 C CA . SER A 1 174 ? -14.498 0.122 19.845 1.00 93.38 174 SER A CA 1
ATOM 1382 C C . SER A 1 174 ? -13.197 0.418 20.600 1.00 93.38 174 SER A C 1
ATOM 1384 O O . SER A 1 174 ? -12.734 -0.430 21.368 1.00 93.38 174 SER A O 1
ATOM 1386 N N . LEU A 1 175 ? -12.591 1.590 20.385 1.00 94.12 175 LEU A N 1
ATOM 1387 C CA . LEU A 1 175 ? -11.351 1.971 21.052 1.00 94.12 175 LEU A CA 1
ATOM 1388 C C . LEU A 1 175 ? -11.583 2.264 22.545 1.00 94.12 175 LEU A C 1
ATOM 1390 O O . LEU A 1 175 ? -12.665 2.709 22.940 1.00 94.12 175 LEU A O 1
ATOM 1394 N N . PRO A 1 176 ? -10.558 2.071 23.396 1.00 94.25 176 PRO A N 1
ATOM 1395 C CA . PRO A 1 176 ? -10.570 2.584 24.761 1.00 94.25 176 PRO A CA 1
ATOM 1396 C C . PRO A 1 176 ? -10.905 4.087 24.794 1.00 94.25 176 PRO A C 1
ATOM 1398 O O . PRO A 1 176 ? -10.448 4.807 23.905 1.00 94.25 176 PRO A O 1
ATOM 1401 N N . PRO A 1 177 ? -11.613 4.598 25.825 1.00 93.38 177 PRO A N 1
ATOM 1402 C CA . PRO A 1 177 ? -12.057 5.995 25.866 1.00 93.38 177 PRO A CA 1
ATOM 1403 C C . PRO A 1 177 ? -10.949 7.011 25.565 1.00 93.38 177 PRO A C 1
ATOM 1405 O O . PRO A 1 177 ? -11.125 7.860 24.706 1.00 93.38 177 PRO A O 1
ATOM 1408 N N . ALA A 1 178 ? -9.766 6.854 26.169 1.00 89.38 178 ALA A N 1
ATOM 1409 C CA . ALA A 1 178 ? -8.639 7.756 25.931 1.00 89.38 178 ALA A CA 1
ATOM 1410 C C . ALA A 1 178 ? -8.115 7.730 24.480 1.00 89.38 178 ALA A C 1
ATOM 1412 O O . ALA A 1 178 ? -7.705 8.761 23.958 1.00 89.38 178 ALA A O 1
ATOM 1413 N N . GLU A 1 179 ? -8.119 6.566 23.821 1.00 90.56 179 GLU A N 1
ATOM 1414 C CA . GLU A 1 179 ? -7.695 6.434 22.419 1.00 90.56 179 GLU A CA 1
ATOM 1415 C C . GLU A 1 179 ? -8.755 6.988 21.462 1.00 90.56 179 GLU A C 1
ATOM 1417 O O . GLU A 1 179 ? -8.411 7.602 20.454 1.00 90.56 179 GLU A O 1
ATOM 1422 N N . ARG A 1 180 ? -10.039 6.800 21.786 1.00 91.75 180 ARG A N 1
ATOM 1423 C CA . ARG A 1 180 ? -11.154 7.364 21.023 1.00 91.75 180 ARG A CA 1
ATOM 1424 C C . ARG A 1 180 ? -11.176 8.889 21.103 1.00 91.75 180 ARG A C 1
ATOM 1426 O O . ARG A 1 180 ? -11.237 9.533 20.063 1.00 91.75 180 ARG A O 1
ATOM 1433 N N . ASP A 1 181 ? -11.075 9.450 22.307 1.00 88.38 181 ASP A N 1
ATOM 1434 C CA . ASP A 1 181 ? -11.069 10.901 22.523 1.00 88.38 181 ASP A CA 1
ATOM 1435 C C . ASP A 1 181 ? -9.892 11.553 21.775 1.00 88.38 181 ASP A C 1
ATOM 1437 O O . ASP A 1 181 ? -10.030 12.619 21.178 1.00 88.38 181 ASP A O 1
ATOM 1441 N N . GLU A 1 182 ? -8.738 10.877 21.742 1.00 85.94 182 GLU A N 1
ATOM 1442 C CA . GLU A 1 182 ? -7.586 11.293 20.945 1.00 85.94 182 GLU A CA 1
ATOM 1443 C C . GLU A 1 182 ? -7.892 11.258 19.442 1.00 85.94 182 GLU A C 1
ATOM 1445 O O . GLU A 1 182 ? -7.636 12.237 18.747 1.00 85.94 182 GLU A O 1
ATOM 1450 N N . VAL A 1 183 ? -8.479 10.176 18.924 1.00 86.56 183 VAL A N 1
ATOM 1451 C CA . VAL A 1 183 ? -8.869 10.080 17.505 1.00 86.56 183 VAL A CA 1
ATOM 1452 C C . VAL A 1 183 ? -9.825 11.204 17.112 1.00 86.56 183 VAL A C 1
ATOM 1454 O O . VAL A 1 183 ? -9.587 11.882 16.112 1.00 86.56 183 VAL A O 1
ATOM 1457 N N . GLU A 1 184 ? -10.869 11.434 17.905 1.00 85.44 184 GLU A N 1
ATOM 1458 C CA . GLU A 1 184 ? -11.857 12.492 17.673 1.00 85.44 184 GLU A CA 1
ATOM 1459 C C . GLU A 1 184 ? -11.206 13.879 17.699 1.00 85.44 184 GLU A C 1
ATOM 1461 O O . GLU A 1 184 ? -11.450 14.702 16.812 1.00 85.44 184 GLU A O 1
ATOM 1466 N N . ARG A 1 185 ? -10.309 14.120 18.663 1.00 84.69 185 ARG A N 1
ATOM 1467 C CA . ARG A 1 185 ? -9.543 15.364 18.765 1.00 84.69 185 ARG A CA 1
ATOM 1468 C C . ARG A 1 185 ? -8.688 15.606 17.525 1.00 84.69 185 ARG A C 1
ATOM 1470 O O . ARG A 1 185 ? -8.674 16.726 17.026 1.00 84.69 185 ARG A O 1
ATOM 1477 N N . VAL A 1 186 ? -7.988 14.585 17.027 1.00 82.38 186 VAL A N 1
ATOM 1478 C CA . VAL A 1 186 ? -7.138 14.703 15.831 1.00 82.38 186 VAL A CA 1
ATOM 1479 C C . VAL A 1 186 ? -7.970 14.907 14.571 1.00 82.38 186 VAL A C 1
ATOM 1481 O O . VAL A 1 186 ? -7.618 15.741 13.744 1.00 82.38 186 VAL A O 1
ATOM 1484 N N . MET A 1 187 ? -9.101 14.212 14.438 1.00 78.50 187 MET A N 1
ATOM 1485 C CA . MET A 1 187 ? -10.023 14.413 13.316 1.00 78.50 187 MET A CA 1
ATOM 1486 C C . MET A 1 187 ? -10.633 15.823 13.286 1.00 78.50 187 MET A C 1
ATOM 1488 O O . MET A 1 187 ? -11.002 16.298 12.215 1.00 78.50 187 MET A O 1
ATOM 1492 N N . ALA A 1 188 ? -10.724 16.497 14.436 1.00 80.25 188 ALA A N 1
ATOM 1493 C CA . ALA A 1 188 ? -11.204 17.872 14.548 1.00 80.25 188 ALA A CA 1
ATOM 1494 C C . ALA A 1 188 ? -10.121 18.944 14.295 1.00 80.25 188 ALA A C 1
ATOM 1496 O O . ALA A 1 188 ? -10.446 20.133 14.271 1.00 80.25 188 ALA A O 1
ATOM 1497 N N . MET A 1 189 ? -8.847 18.569 14.121 1.00 75.38 189 MET A N 1
ATOM 1498 C CA . MET A 1 189 ? -7.770 19.531 13.863 1.00 75.38 189 MET A CA 1
ATOM 1499 C C . MET A 1 189 ? -7.861 20.093 12.435 1.00 75.38 189 MET A C 1
ATOM 1501 O O . MET A 1 189 ? -7.947 19.347 11.464 1.00 75.38 189 MET A O 1
ATOM 1505 N N . THR A 1 190 ? -7.827 21.424 12.310 1.00 62.72 190 THR A N 1
ATOM 1506 C CA . THR A 1 190 ? -7.961 22.147 11.029 1.00 62.72 190 THR A CA 1
ATOM 1507 C C . THR A 1 190 ? -6.664 22.785 10.522 1.00 62.72 190 THR A C 1
ATOM 1509 O O . THR A 1 190 ? -6.662 23.331 9.421 1.00 62.72 190 THR A O 1
ATOM 1512 N N . GLU A 1 191 ? -5.571 22.753 11.293 1.00 56.66 191 GLU A N 1
ATOM 1513 C CA . GLU A 1 191 ? -4.304 23.422 10.954 1.00 56.66 191 GLU A CA 1
ATOM 1514 C C . GLU A 1 191 ? -3.095 22.489 11.062 1.00 56.66 191 GLU A C 1
ATOM 1516 O O . GLU A 1 191 ? -3.005 21.674 11.982 1.00 56.66 191 GLU A O 1
ATOM 1521 N N . THR A 1 192 ? -2.150 22.662 10.130 1.00 54.66 192 THR A N 1
ATOM 1522 C CA . THR A 1 192 ? -0.966 21.811 9.989 1.00 54.66 192 THR A CA 1
ATOM 1523 C C . THR A 1 192 ? 0.280 22.386 10.670 1.00 54.66 192 THR A C 1
ATOM 1525 O O . THR A 1 192 ? 0.662 23.523 10.379 1.00 54.66 192 THR A O 1
ATOM 1528 N N . GLY A 1 193 ? 0.964 21.602 11.513 1.00 56.28 193 GLY A N 1
ATOM 1529 C CA . GLY A 1 193 ? 2.180 22.009 12.245 1.00 56.28 193 GLY A CA 1
ATOM 1530 C C . GLY A 1 193 ? 3.100 20.832 12.633 1.00 56.28 193 GLY A C 1
ATOM 1531 O O . GLY A 1 193 ? 2.722 19.682 12.456 1.00 56.28 193 GLY A O 1
ATOM 1532 N N . PRO A 1 194 ? 4.319 21.058 13.167 1.00 56.06 194 PRO A N 1
ATOM 1533 C CA . PRO A 1 194 ? 5.268 19.978 13.491 1.00 56.06 194 PRO A CA 1
ATOM 1534 C C . PRO A 1 194 ? 4.734 18.957 14.511 1.00 56.06 194 PRO A C 1
ATOM 1536 O O . PRO A 1 194 ? 5.015 17.764 14.394 1.00 56.06 194 PRO A O 1
ATOM 1539 N N . ASP A 1 195 ? 3.929 19.414 15.474 1.00 71.31 195 ASP A N 1
ATOM 1540 C CA . ASP A 1 195 ? 3.266 18.554 16.463 1.00 71.31 195 ASP A CA 1
ATOM 1541 C C . ASP A 1 195 ? 2.237 17.614 15.809 1.00 71.31 195 ASP A C 1
ATOM 1543 O O . ASP A 1 195 ? 2.024 16.490 16.263 1.00 71.31 195 ASP A O 1
ATOM 1547 N N . GLU A 1 196 ? 1.675 18.018 14.668 1.00 77.88 196 GLU A N 1
ATOM 1548 C CA . GLU A 1 196 ? 0.722 17.230 13.892 1.00 77.88 196 GLU A CA 1
ATOM 1549 C C . GLU A 1 196 ? 1.358 15.958 13.317 1.00 77.88 196 GLU A C 1
ATOM 1551 O O . GLU A 1 196 ? 0.698 14.926 13.240 1.00 77.88 196 GLU A O 1
ATOM 1556 N N . ALA A 1 197 ? 2.650 15.976 12.963 1.00 83.38 197 ALA A N 1
ATOM 1557 C CA . ALA A 1 197 ? 3.318 14.798 12.409 1.00 83.38 197 ALA A CA 1
ATOM 1558 C C . ALA A 1 197 ? 3.374 13.652 13.429 1.00 83.38 197 ALA A C 1
ATOM 1560 O O . ALA A 1 197 ? 3.051 12.507 13.108 1.00 83.38 197 ALA A O 1
ATOM 1561 N N . ALA A 1 198 ? 3.731 13.966 14.679 1.00 86.56 198 ALA A N 1
ATOM 1562 C CA . ALA A 1 198 ? 3.716 13.001 15.775 1.00 86.56 198 ALA A CA 1
ATOM 1563 C C . ALA A 1 198 ? 2.288 12.535 16.087 1.00 86.56 198 ALA A C 1
ATOM 1565 O O . ALA A 1 198 ? 2.049 11.336 16.248 1.00 86.56 198 ALA A O 1
ATOM 1566 N N . THR A 1 199 ? 1.336 13.467 16.115 1.00 86.94 199 THR A N 1
ATOM 1567 C CA . THR A 1 199 ? -0.077 13.188 16.370 1.00 86.94 199 THR A CA 1
ATOM 1568 C C . THR A 1 199 ? -0.702 12.276 15.307 1.00 86.94 199 THR A C 1
ATOM 1570 O O . THR A 1 199 ? -1.260 11.237 15.655 1.00 86.94 199 THR A O 1
ATOM 1573 N N . LEU A 1 200 ? -0.545 12.579 14.017 1.00 87.19 200 LEU A N 1
ATOM 1574 C CA . LEU A 1 200 ? -1.035 11.751 12.909 1.00 87.19 200 LEU A CA 1
ATOM 1575 C C . LEU A 1 200 ? -0.368 10.378 12.884 1.00 87.19 200 LEU A C 1
ATOM 1577 O O . LEU A 1 200 ? -1.016 9.376 12.584 1.00 87.19 200 LEU A O 1
ATOM 1581 N N . CYS A 1 201 ? 0.914 10.309 13.238 1.00 89.31 201 CYS A N 1
ATOM 1582 C CA . CYS A 1 201 ? 1.609 9.039 13.377 1.00 89.31 201 CYS A CA 1
ATOM 1583 C C . CYS A 1 201 ? 1.053 8.169 14.491 1.00 89.31 201 CYS A C 1
ATOM 1585 O O . CYS A 1 201 ? 0.823 6.975 14.287 1.00 89.31 201 CYS A O 1
ATOM 1587 N N . ASN A 1 202 ? 0.830 8.753 15.665 1.00 89.50 202 ASN A N 1
ATOM 1588 C CA . ASN A 1 202 ? 0.226 8.043 16.781 1.00 89.50 202 ASN A CA 1
ATOM 1589 C C . ASN A 1 202 ? -1.188 7.589 16.420 1.00 89.50 202 ASN A C 1
ATOM 1591 O O . ASN A 1 202 ? -1.500 6.415 16.601 1.00 89.50 202 ASN A O 1
ATOM 1595 N N . LEU A 1 203 ? -1.986 8.458 15.793 1.00 90.62 203 LEU A N 1
ATOM 1596 C CA . LEU A 1 203 ? -3.306 8.107 15.279 1.00 90.62 203 LEU A CA 1
ATOM 1597 C C . LEU A 1 203 ? -3.244 6.919 14.308 1.00 90.62 203 LEU A C 1
ATOM 1599 O O . LEU A 1 203 ? -3.955 5.931 14.484 1.00 90.62 203 LEU A O 1
ATOM 1603 N N . ALA A 1 204 ? -2.370 6.977 13.301 1.00 92.00 204 ALA A N 1
ATOM 1604 C CA . ALA A 1 204 ? -2.227 5.915 12.312 1.00 92.00 204 ALA A CA 1
ATOM 1605 C C . ALA A 1 204 ? -1.799 4.585 12.948 1.00 92.00 204 ALA A C 1
ATOM 1607 O O . ALA A 1 204 ? -2.319 3.533 12.574 1.00 92.00 204 ALA A O 1
ATOM 1608 N N . ARG A 1 205 ? -0.887 4.618 13.930 1.00 93.19 205 ARG A N 1
ATOM 1609 C CA . ARG A 1 205 ? -0.464 3.433 14.693 1.00 93.19 205 ARG A CA 1
ATOM 1610 C C . ARG A 1 205 ? -1.615 2.853 15.508 1.00 93.19 205 ARG A C 1
ATOM 1612 O O . ARG A 1 205 ? -1.833 1.645 15.436 1.00 93.19 205 ARG A O 1
ATOM 1619 N N . THR A 1 206 ? -2.358 3.688 16.233 1.00 93.62 206 THR A N 1
ATOM 1620 C CA . THR A 1 206 ? -3.518 3.278 17.039 1.00 93.62 206 THR A CA 1
ATOM 1621 C C . THR A 1 206 ? -4.589 2.640 16.162 1.00 93.62 206 THR A C 1
ATOM 1623 O O . THR A 1 206 ? -4.978 1.495 16.394 1.00 93.62 206 THR A O 1
ATOM 1626 N N . LEU A 1 207 ? -4.995 3.318 15.086 1.00 93.88 207 LEU A N 1
ATOM 1627 C CA . LEU A 1 207 ? -6.009 2.812 14.162 1.00 93.88 207 LEU A CA 1
ATOM 1628 C C . LEU A 1 207 ? -5.559 1.530 13.454 1.00 93.88 207 LEU A C 1
ATOM 1630 O O . LEU A 1 207 ? -6.345 0.594 13.330 1.00 93.88 207 LEU A O 1
ATOM 1634 N N . GLN A 1 208 ? -4.296 1.438 13.024 1.00 95.25 208 GLN A N 1
ATOM 1635 C CA . GLN A 1 208 ? -3.777 0.219 12.402 1.00 95.25 208 GLN A CA 1
ATOM 1636 C C . GLN A 1 208 ? -3.689 -0.941 13.409 1.00 95.25 208 GLN A C 1
ATOM 1638 O O . GLN A 1 208 ? -3.992 -2.083 13.058 1.00 95.25 208 GLN A O 1
ATOM 1643 N N . ALA A 1 209 ? -3.308 -0.678 14.662 1.00 94.81 209 ALA A N 1
ATOM 1644 C CA . ALA A 1 209 ? -3.273 -1.690 15.716 1.00 94.81 209 ALA A CA 1
ATOM 1645 C C . ALA A 1 209 ? -4.680 -2.196 16.066 1.00 94.81 209 ALA A C 1
ATOM 1647 O O . ALA A 1 209 ? -4.870 -3.403 16.243 1.00 94.81 209 ALA A O 1
ATOM 1648 N N . ALA A 1 210 ? -5.664 -1.296 16.120 1.00 95.06 210 ALA A N 1
ATOM 1649 C CA . ALA A 1 210 ? -7.068 -1.644 16.293 1.00 95.06 210 ALA A CA 1
ATOM 1650 C C . ALA A 1 210 ? -7.585 -2.461 15.104 1.00 95.06 210 ALA A C 1
ATOM 1652 O O . ALA A 1 210 ? -8.180 -3.518 15.300 1.00 95.06 210 ALA A O 1
ATOM 1653 N N . LEU A 1 211 ? -7.270 -2.046 13.872 1.00 95.50 211 LEU A N 1
ATOM 1654 C CA . LEU A 1 211 ? -7.632 -2.767 12.653 1.00 95.50 211 LEU A CA 1
ATOM 1655 C C . LEU A 1 211 ? -7.103 -4.204 12.659 1.00 95.50 211 LEU A C 1
ATOM 1657 O O . LEU A 1 211 ? -7.852 -5.124 12.356 1.00 95.50 211 LEU A O 1
ATOM 1661 N N . VAL A 1 212 ? -5.842 -4.435 13.034 1.00 94.69 212 VAL A N 1
ATOM 1662 C CA . VAL A 1 212 ? -5.273 -5.796 13.097 1.00 94.69 212 VAL A CA 1
ATOM 1663 C C . VAL A 1 212 ? -6.060 -6.697 14.063 1.00 94.69 212 VAL A C 1
ATOM 1665 O O . VAL A 1 212 ? -6.223 -7.890 13.789 1.00 94.69 212 VAL A O 1
ATOM 1668 N N . LYS A 1 213 ? -6.587 -6.127 15.154 1.00 93.19 213 LYS A N 1
ATOM 1669 C CA . LYS A 1 213 ? -7.345 -6.829 16.204 1.00 93.19 213 LYS A CA 1
ATOM 1670 C C . LYS A 1 213 ? -8.856 -6.893 15.955 1.00 93.19 213 LYS A C 1
ATOM 1672 O O . LYS A 1 213 ? -9.532 -7.664 16.631 1.00 93.19 213 LYS A O 1
ATOM 1677 N N . ALA A 1 214 ? -9.385 -6.095 15.030 1.00 93.44 214 ALA A N 1
ATOM 1678 C CA . ALA A 1 214 ? -10.814 -6.024 14.760 1.00 93.44 214 ALA A CA 1
ATOM 1679 C C . ALA A 1 214 ? -11.370 -7.372 14.255 1.00 93.44 214 ALA A C 1
ATOM 1681 O O . ALA A 1 214 ? -10.617 -8.190 13.705 1.00 93.44 214 ALA A O 1
ATOM 1682 N N . PRO A 1 215 ? -12.683 -7.628 14.406 1.00 93.56 215 PRO A N 1
ATOM 1683 C CA . PRO A 1 215 ? -13.274 -8.854 13.895 1.00 93.56 215 PRO A CA 1
ATOM 1684 C C . PRO A 1 215 ? -13.165 -8.926 12.364 1.00 93.56 215 PRO A C 1
ATOM 1686 O O . PRO A 1 215 ? -13.074 -7.916 11.664 1.00 93.56 215 PRO A O 1
ATOM 1689 N N . ALA A 1 216 ? -13.138 -10.146 11.822 1.00 91.31 216 ALA A N 1
ATOM 1690 C CA . ALA A 1 216 ? -12.829 -10.373 10.408 1.00 91.31 216 ALA A CA 1
ATOM 1691 C C . ALA A 1 216 ? -13.786 -9.643 9.444 1.00 91.31 216 ALA A C 1
ATOM 1693 O O . ALA A 1 216 ? -13.354 -9.174 8.390 1.00 91.31 216 ALA A O 1
ATOM 1694 N N . ALA A 1 217 ? -15.065 -9.511 9.811 1.00 90.25 217 ALA A N 1
ATOM 1695 C CA . ALA A 1 217 ? -16.057 -8.801 9.008 1.00 90.25 217 ALA A CA 1
ATOM 1696 C C . ALA A 1 217 ? -15.713 -7.306 8.874 1.00 90.25 217 ALA A C 1
ATOM 1698 O O . ALA A 1 217 ? -15.679 -6.780 7.761 1.00 90.25 217 ALA A O 1
ATOM 1699 N N . GLU A 1 218 ? -15.381 -6.641 9.981 1.00 92.50 218 GLU A N 1
ATOM 1700 C CA . GLU A 1 218 ? -14.947 -5.245 10.019 1.00 92.50 218 GLU A CA 1
ATOM 1701 C C . GLU A 1 218 ? -13.620 -5.062 9.288 1.00 92.50 218 GLU A C 1
ATOM 1703 O O . GLU A 1 218 ? -13.507 -4.179 8.439 1.00 92.50 218 GLU A O 1
ATOM 1708 N N . ARG A 1 219 ? -12.629 -5.927 9.545 1.00 93.56 219 ARG A N 1
ATOM 1709 C CA . ARG A 1 219 ? -11.330 -5.849 8.856 1.00 93.56 219 ARG A CA 1
ATOM 1710 C C . ARG A 1 219 ? -11.493 -5.901 7.353 1.00 93.56 219 ARG A C 1
ATOM 1712 O O . ARG A 1 219 ? -10.917 -5.069 6.659 1.00 93.56 219 ARG A O 1
ATOM 1719 N N . ARG A 1 220 ? -12.313 -6.825 6.849 1.00 93.31 220 ARG A N 1
ATOM 1720 C CA . ARG A 1 220 ? -12.586 -6.936 5.416 1.00 93.31 220 ARG A CA 1
ATOM 1721 C C . ARG A 1 220 ? -13.132 -5.630 4.845 1.00 93.31 220 ARG A C 1
ATOM 1723 O O . ARG A 1 220 ? -12.694 -5.223 3.776 1.00 93.31 220 ARG A O 1
ATOM 1730 N N . LEU A 1 221 ? -14.048 -4.963 5.543 1.00 94.88 221 LEU A N 1
ATOM 1731 C CA . LEU A 1 221 ? -14.578 -3.673 5.096 1.00 94.88 221 LEU A CA 1
ATOM 1732 C C . LEU A 1 221 ? -13.508 -2.572 5.083 1.00 94.88 221 LEU A C 1
ATOM 1734 O O . LEU A 1 221 ? -13.527 -1.703 4.220 1.00 94.88 221 LEU A O 1
ATOM 1738 N N . LEU A 1 222 ? -12.558 -2.614 6.011 1.00 94.56 222 LEU A N 1
ATOM 1739 C CA . LEU A 1 222 ? -11.585 -1.542 6.218 1.00 94.56 222 LEU A CA 1
ATOM 1740 C C . LEU A 1 222 ? -10.336 -1.649 5.331 1.00 94.56 222 LEU A C 1
ATOM 1742 O O . LEU A 1 222 ? -9.840 -0.623 4.846 1.00 94.56 222 LEU A O 1
ATOM 1746 N N . ILE A 1 223 ? -9.849 -2.872 5.088 1.00 94.38 223 ILE A N 1
ATOM 1747 C CA . ILE A 1 223 ? -8.649 -3.134 4.271 1.00 94.38 223 ILE A CA 1
ATOM 1748 C C . ILE A 1 223 ? -8.917 -3.030 2.770 1.00 94.38 223 ILE A C 1
ATOM 1750 O O . ILE A 1 223 ? -7.987 -2.817 1.993 1.00 94.38 223 ILE A O 1
ATOM 1754 N N . LEU A 1 224 ? -10.174 -3.208 2.356 1.00 93.38 224 LEU A N 1
ATOM 1755 C CA . LEU A 1 224 ? -10.556 -3.107 0.957 1.00 93.38 224 LEU A CA 1
ATOM 1756 C C . LEU A 1 224 ? -10.645 -1.633 0.536 1.00 93.38 224 LEU A C 1
ATOM 1758 O O . LEU A 1 224 ? -11.127 -0.789 1.299 1.00 93.38 224 LEU A O 1
ATOM 1762 N N . PRO A 1 225 ? -10.184 -1.288 -0.678 1.00 89.69 225 PRO A N 1
ATOM 1763 C CA . PRO A 1 225 ? -10.386 0.046 -1.214 1.00 89.69 225 PRO A CA 1
ATOM 1764 C C . PRO A 1 225 ? -11.880 0.345 -1.378 1.00 89.69 225 PRO A C 1
ATOM 1766 O O . PRO A 1 225 ? -12.667 -0.511 -1.784 1.00 89.69 225 PRO A O 1
ATOM 1769 N N . ALA A 1 226 ? -12.260 1.589 -1.087 1.00 88.81 226 ALA A N 1
ATOM 1770 C CA . ALA A 1 226 ? -13.596 2.079 -1.400 1.00 88.81 226 ALA A CA 1
ATOM 1771 C C . ALA A 1 226 ? -13.767 2.195 -2.919 1.00 88.81 226 ALA A C 1
ATOM 1773 O O . ALA A 1 226 ? -12.849 2.635 -3.625 1.00 88.81 226 ALA A O 1
ATOM 1774 N N . ARG A 1 227 ? -14.950 1.825 -3.410 1.00 90.00 227 ARG A N 1
ATOM 1775 C CA . ARG A 1 227 ? -15.334 2.058 -4.801 1.00 90.00 227 ARG A CA 1
ATOM 1776 C C . ARG A 1 227 ? -15.316 3.565 -5.094 1.00 90.00 227 ARG A C 1
ATOM 1778 O O . ARG A 1 227 ? -15.784 4.355 -4.280 1.00 90.00 227 ARG A O 1
ATOM 1785 N N . ARG A 1 228 ? -14.744 3.940 -6.240 1.00 80.25 228 ARG A N 1
ATOM 1786 C CA . ARG A 1 228 ? -14.809 5.309 -6.779 1.00 80.25 228 ARG A CA 1
ATOM 1787 C C . ARG A 1 228 ? -16.021 5.465 -7.681 1.00 80.25 228 ARG A C 1
ATOM 1789 O O . ARG A 1 228 ? -16.360 4.456 -8.347 1.00 80.25 228 ARG A O 1
#

Sequence (228 aa):
MLALPLMAQAQTGQAMRSDRPRVEAADLYYYEPPAGGIAAVALDRLARDLSRQPEVLRQVRDLDRGARLTFFTEARADGRRRLPTATLEAAQPAILLLLQRATTLECYGVVMARFLDETQRVRWNLAVIDHEPELAGPWREHEFDSVMAHLRGLPKNEVDPAAREQAWNRLIESLPPAERDEVERVMAMTETGPDEAATLCNLARTLQAALVKAPAAERRLLILPARR

pLDDT: mean 87.16, std 15.28, range [36.47, 98.56]

Organism: NCBI:txid1395608

Foldseek 3Di:
DDDDDDDDDPPPPPPPPPLQDFFALLLQAPDDPDPPFLLNVLSRVLRRVLSVDPLSCVVPVPPDSVVSNVLLQVLLVQLLQQDDLVLLLVCLVLVLVLLVQDDLVLNLQCLCCVPPGPRSNSVSSSVSCRVVVVSSVSVSVSSNSSNVSSSVVHDGLADAPVLLVVLLVVLLVPDDPVLSVLLVVLVPDDDDDPVNSNSVSVNVSRSSVSLNVDDPVSVSSHSRHHDD

Mean predicted aligned error: 7.43 Å

Secondary structure (DSSP, 8-state):
---PPP------------------HHHH-S--PPTTSHHHHHHHHHHHHHHT-HHHHHHHTT--HHHHHHHHHHHHHHHHTT--HHHHHHHHHHHHHHHHHS-HHHHHHHHHHTTS-HHHHHHHHHHHHTT-GGGHHHHHHHHHHHHHHHHTTPPP--B-HHHHHHHHHHHHHTS-HHHHHHHHHHHT--S--HHHHHHHHHHHHHHHHHHHHS-HHHHHHHHSPBP-